Protein AF-A0A438EP71-F1 (afdb_monomer_lite)

Secondary structure (DSSP, 8-state):
-----------------------------------------HHHHHHHHHHH-TTTTT-PPPHHHHHHHHHHHHHHHHHHHHHHHHHHHHHHHHHHHHHHHHHHHHHHHHHHHHHHHHHHHHHHHHHHHHHHHHHHHHHHHHHHHHHHHHHHHHHHHHHHHHHHHHHHHHHHHHHHHHHHHHHHHHHHHHHHHHHHHHHHHHHHHHHHHHHHHHHHHHTT-

Organism: Vitis vinifera (NCBI:txid29760)

Radius of gyration: 70.98 Å; chains: 1; bounding box: 136×58×198 Å

Foldseek 3Di:
DDDDDDDDDDDDDDDDDDDDDDDDDDDPPPPDPPPPPPPDDPVVVVVVVCVVPVPVVPDDDDPVNVVVVVVVVVVVVVVVVVVVVVVVVVVVVVVVVVVVVVVVVVVVVVVVVVVVVVVVVVVVVVVVVVVVVVVVVVVVVVVVVVVVVVVVVVVVVVVVVVVVVVVVVVVVVVVVVVVVVVVVVVVVVVVVVVVVVVVVVVVVVVVVVVVVVVVVVVVVD

Sequence (221 aa):
MHPDLCAGRKYGGSDSGTRATLSSSSEEESADDAAPASPFSYAELEAKLKQITPDWKAIKPSAKMFDMIETLVRGLRSMSQQHDLFTQLLQTADYMRTFSSRHQEIENQLRLRMEEAEASLSTMREENEALRVELAEAKGREESTAGRLHEAEGEAARLRDELSRLRTEVLNEKKQKEDLQLRLDVQKEELEREFAVEREELAADYQNKWMIHLSLGIAAA

Structure (mmCIF, N/CA/C/O backbone):
data_AF-A0A438EP71-F1
#
_entry.id   AF-A0A438EP71-F1
#
loop_
_atom_site.group_PDB
_atom_site.id
_atom_site.type_symbol
_atom_site.label_atom_id
_atom_site.label_alt_id
_atom_site.label_comp_id
_atom_site.label_asym_id
_atom_site.label_entity_id
_atom_site.label_seq_id
_atom_site.pdbx_PDB_ins_code
_atom_site.Cartn_x
_atom_site.Cartn_y
_atom_site.Cartn_z
_atom_site.occupancy
_atom_site.B_iso_or_equiv
_atom_site.auth_seq_id
_atom_site.auth_comp_id
_atom_site.auth_asym_id
_atom_site.auth_atom_id
_atom_site.pdbx_PDB_model_num
ATOM 1 N N . MET A 1 1 ? 12.535 20.088 9.884 1.00 35.78 1 MET A N 1
ATOM 2 C CA . MET A 1 1 ? 13.644 20.706 10.641 1.00 35.78 1 MET A CA 1
ATOM 3 C C . MET A 1 1 ? 13.058 21.813 11.520 1.00 35.78 1 MET A C 1
ATOM 5 O O . MET A 1 1 ? 12.835 22.872 10.966 1.00 35.78 1 MET A O 1
ATOM 9 N N . HIS A 1 2 ? 12.761 21.490 12.801 1.00 40.62 2 HIS A N 1
ATOM 10 C CA . HIS A 1 2 ? 12.560 22.326 14.025 1.00 40.62 2 HIS A CA 1
ATOM 11 C C . HIS A 1 2 ? 11.745 23.659 13.972 1.00 40.62 2 HIS A C 1
ATOM 13 O O . HIS A 1 2 ? 11.819 24.366 12.978 1.00 40.62 2 HIS A O 1
ATOM 19 N N . PRO A 1 3 ? 11.191 24.186 15.092 1.00 58.16 3 PRO A N 1
ATOM 20 C CA . PRO A 1 3 ? 10.439 23.591 16.217 1.00 58.16 3 PRO A CA 1
ATOM 21 C C . PRO A 1 3 ? 9.229 24.434 16.708 1.00 58.16 3 PRO A C 1
ATOM 23 O O . PRO A 1 3 ? 8.973 25.541 16.240 1.00 58.16 3 PRO A O 1
ATOM 26 N N . ASP A 1 4 ? 8.556 23.910 17.739 1.00 40.66 4 ASP A N 1
ATOM 27 C CA . ASP A 1 4 ? 7.763 24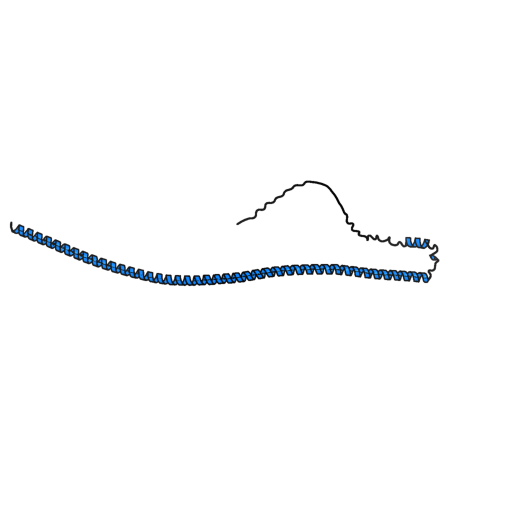.639 18.737 1.00 40.66 4 ASP A CA 1
ATOM 28 C C . ASP A 1 4 ? 8.467 25.877 19.324 1.00 40.66 4 ASP A C 1
ATOM 30 O O . ASP A 1 4 ? 9.650 25.843 19.675 1.00 40.66 4 ASP A O 1
ATOM 34 N N . LEU A 1 5 ? 7.681 26.934 19.553 1.00 38.94 5 LEU A N 1
ATOM 35 C CA . LEU A 1 5 ? 7.986 28.026 20.477 1.00 38.94 5 LEU A CA 1
ATOM 36 C C . LEU A 1 5 ? 6.755 28.321 21.345 1.00 38.94 5 LEU A C 1
ATOM 38 O O . LEU A 1 5 ? 5.731 28.811 20.872 1.00 38.94 5 LEU A O 1
ATOM 42 N N . CYS A 1 6 ? 6.894 28.046 22.643 1.00 46.94 6 CYS A N 1
ATOM 43 C CA . CYS A 1 6 ? 6.021 28.525 23.708 1.00 46.94 6 CYS A CA 1
ATOM 44 C C . CYS A 1 6 ? 5.907 30.058 23.698 1.00 46.94 6 CYS A C 1
ATOM 46 O O . CYS A 1 6 ? 6.920 30.755 23.663 1.00 46.94 6 CYS A O 1
ATOM 48 N N . ALA A 1 7 ? 4.698 30.587 23.892 1.00 40.84 7 ALA A N 1
ATOM 49 C CA . ALA A 1 7 ? 4.505 31.950 24.382 1.00 40.84 7 ALA A CA 1
ATOM 50 C C . ALA A 1 7 ? 3.288 32.012 25.311 1.00 40.84 7 ALA A C 1
ATOM 52 O O . ALA A 1 7 ? 2.137 31.915 24.886 1.00 40.84 7 ALA A O 1
ATOM 53 N N . GLY A 1 8 ? 3.567 32.174 26.604 1.00 38.81 8 GLY A N 1
ATOM 54 C CA . GLY A 1 8 ? 2.564 32.461 27.616 1.00 38.81 8 GLY A CA 1
ATOM 55 C C . GLY A 1 8 ? 1.974 33.861 27.461 1.00 38.81 8 GLY A C 1
ATOM 56 O O . GLY A 1 8 ? 2.637 34.797 27.017 1.00 38.81 8 GLY A O 1
ATOM 57 N N . ARG A 1 9 ? 0.729 34.019 27.910 1.00 35.09 9 ARG A N 1
ATOM 58 C CA . ARG A 1 9 ? 0.154 35.322 28.245 1.00 35.09 9 ARG A CA 1
ATOM 59 C C . ARG A 1 9 ? -0.620 35.214 29.551 1.00 35.09 9 ARG A C 1
ATOM 61 O O . ARG A 1 9 ? -1.703 34.645 29.604 1.00 35.09 9 ARG A O 1
ATOM 68 N N . LYS A 1 10 ? -0.027 35.782 30.601 1.00 42.75 10 LYS A N 1
ATOM 69 C CA . LYS A 1 10 ? -0.738 36.256 31.787 1.00 42.75 10 LYS A CA 1
ATOM 70 C C . LYS A 1 10 ? -1.305 37.637 31.463 1.00 42.75 10 LYS A C 1
ATOM 72 O O . LYS A 1 10 ? -0.538 38.517 31.086 1.00 42.75 10 LYS A O 1
ATOM 77 N N . TYR A 1 11 ? -2.594 37.835 31.699 1.00 36.19 11 TYR A N 1
ATOM 78 C CA . TYR A 1 11 ? -3.142 39.154 31.999 1.00 36.19 11 TYR A CA 1
ATOM 79 C C . TYR A 1 11 ? -3.881 39.060 33.328 1.00 36.19 11 TYR A C 1
ATOM 81 O O . TYR A 1 11 ? -4.790 38.251 33.491 1.00 36.19 11 TYR A O 1
ATOM 89 N N . GLY A 1 12 ? -3.400 39.843 34.292 1.00 37.84 12 GLY A N 1
ATOM 90 C CA . GLY A 1 12 ? -4.118 40.152 35.517 1.00 37.84 12 GLY A CA 1
ATOM 91 C C . GLY A 1 12 ? -5.120 41.280 35.286 1.00 37.84 12 GLY A C 1
ATOM 92 O O . GLY A 1 12 ? -5.034 42.013 34.302 1.00 37.84 12 GLY A O 1
ATOM 93 N N . GLY A 1 13 ? -6.042 41.414 36.230 1.00 30.84 13 GLY A N 1
ATOM 94 C CA . GLY A 1 13 ? -7.016 42.494 36.279 1.00 30.84 13 GLY A CA 1
ATOM 95 C C . GLY A 1 13 ? -8.117 42.158 37.271 1.00 30.84 13 GLY A C 1
ATOM 96 O O . GLY A 1 13 ? -9.176 41.684 36.877 1.00 30.84 13 GLY A O 1
ATOM 97 N N . SER A 1 14 ? -7.836 42.350 38.558 1.00 43.22 14 SER A N 1
ATOM 98 C CA . SER A 1 14 ? -8.871 42.461 39.583 1.00 43.22 14 SER A CA 1
ATOM 99 C C . SER A 1 14 ? -9.643 43.754 39.345 1.00 43.22 14 SER A C 1
ATOM 101 O O . SER A 1 14 ? -8.999 44.794 39.241 1.00 43.22 14 SER A O 1
ATOM 103 N N . ASP A 1 15 ? -10.975 43.721 39.359 1.00 34.34 15 ASP A N 1
ATOM 104 C CA . ASP A 1 15 ? -11.685 44.732 40.134 1.00 34.34 15 ASP A CA 1
ATOM 105 C C . ASP A 1 15 ? -13.087 44.317 40.587 1.00 34.34 15 ASP A C 1
ATOM 107 O O . ASP A 1 15 ? -13.771 43.472 40.013 1.00 34.34 15 ASP A O 1
ATOM 111 N N . SER A 1 16 ? -13.409 44.921 41.715 1.00 41.59 16 SER A N 1
ATOM 112 C CA . SER A 1 16 ? -14.480 44.712 42.674 1.00 41.59 16 SER A CA 1
ATOM 113 C C . SER A 1 16 ? -15.855 45.239 42.234 1.00 41.59 16 SER A C 1
ATOM 115 O O . SER A 1 16 ? -15.960 46.182 41.456 1.00 41.59 16 SER A O 1
ATOM 117 N N . GLY A 1 17 ? -16.937 44.666 42.780 1.00 34.69 17 GLY A N 1
ATOM 118 C CA . GLY A 1 17 ? -18.296 45.171 42.548 1.00 34.69 17 GLY A CA 1
ATOM 119 C C . GLY A 1 17 ? -19.399 44.330 43.191 1.00 34.69 17 GLY A C 1
ATOM 120 O O . GLY A 1 17 ? -19.895 43.374 42.616 1.00 34.69 17 GLY A O 1
ATOM 121 N N . THR A 1 18 ? -19.746 44.701 44.415 1.00 33.66 18 THR A N 1
ATOM 122 C CA . THR A 1 18 ? -20.649 44.060 45.380 1.00 33.66 18 THR A CA 1
ATOM 123 C C . THR A 1 18 ? -22.147 44.104 45.012 1.00 33.66 18 THR A C 1
ATOM 125 O O . THR A 1 18 ? -22.609 45.090 44.446 1.00 33.66 18 THR A O 1
ATOM 128 N N . ARG A 1 19 ? -22.898 43.130 45.577 1.00 32.50 19 ARG A N 1
ATOM 129 C CA . ARG A 1 19 ? -24.354 43.104 45.912 1.00 32.50 19 ARG A CA 1
ATOM 130 C C . ARG A 1 19 ? -25.317 42.729 44.759 1.00 32.50 19 ARG A C 1
ATOM 132 O O . ARG A 1 19 ? -25.178 43.232 43.663 1.00 32.50 19 ARG A O 1
ATOM 139 N N . ALA A 1 20 ? -26.370 41.924 44.935 1.00 39.12 20 ALA A N 1
ATOM 140 C CA . ALA A 1 20 ? -27.002 41.365 46.131 1.00 39.12 20 ALA A CA 1
ATOM 141 C C . ALA A 1 20 ? -27.990 40.232 45.757 1.00 39.12 20 ALA A C 1
ATOM 143 O O . ALA A 1 20 ? -28.689 40.371 44.760 1.00 39.12 20 ALA A O 1
ATOM 144 N N . THR A 1 21 ? -28.142 39.257 46.673 1.00 30.23 21 THR A N 1
ATOM 145 C CA . THR A 1 21 ? -29.400 38.570 47.091 1.00 30.23 21 THR A CA 1
ATOM 146 C C . THR A 1 21 ? -30.156 37.717 46.047 1.00 30.23 21 THR A C 1
ATOM 148 O O . THR A 1 21 ? -30.488 38.193 44.976 1.00 30.23 21 THR A O 1
ATOM 151 N N . LEU A 1 22 ? -30.518 36.453 46.307 1.00 35.81 22 LEU A N 1
ATOM 152 C CA . LEU A 1 22 ? -31.172 35.927 47.515 1.00 35.81 22 LEU A CA 1
ATOM 153 C C . LEU A 1 22 ? -30.803 34.463 47.830 1.00 35.81 22 LEU A C 1
ATOM 155 O O . LEU A 1 22 ? -30.576 33.646 46.943 1.00 35.81 22 LEU A O 1
ATOM 159 N N . SER A 1 23 ? -30.815 34.178 49.133 1.00 36.28 23 SER A N 1
ATOM 160 C CA . SER A 1 23 ? -30.767 32.870 49.787 1.00 36.28 23 SER A CA 1
ATOM 161 C C . SER A 1 23 ? -31.858 31.908 49.314 1.00 36.28 23 SER A C 1
ATOM 163 O O . SER A 1 23 ? -32.984 32.334 49.075 1.00 36.28 23 SER A O 1
ATOM 165 N N . SER A 1 24 ? -31.593 30.605 49.412 1.00 32.62 24 SER A N 1
ATOM 166 C CA . SER A 1 24 ? -32.388 29.793 50.338 1.00 32.62 24 SER A CA 1
ATOM 167 C C . SER A 1 24 ? -31.585 28.597 50.836 1.00 32.62 24 SER A C 1
ATOM 169 O O . SER A 1 24 ? -31.097 27.781 50.060 1.00 32.62 24 SER A O 1
ATOM 171 N N . SER A 1 25 ? -31.460 28.555 52.158 1.00 42.81 25 SER A N 1
ATOM 172 C CA . SER A 1 25 ? -31.104 27.395 52.962 1.00 42.81 25 SER A CA 1
ATOM 173 C C . SER A 1 25 ? -31.995 26.222 52.565 1.00 42.81 25 SER A C 1
ATOM 175 O O . SER A 1 25 ? -33.207 26.391 52.447 1.00 42.81 25 SER A O 1
ATOM 177 N N . SER A 1 26 ? -31.414 25.051 52.337 1.00 41.50 26 SER A N 1
ATOM 178 C CA . SER A 1 26 ? -32.161 23.798 52.396 1.00 41.50 26 SER A CA 1
ATOM 179 C C . SER A 1 26 ? -31.670 23.092 53.641 1.00 41.50 26 SER A C 1
ATOM 181 O O . SER A 1 26 ? -30.562 22.566 53.690 1.00 41.50 26 SER A O 1
ATOM 183 N N . GLU A 1 27 ? -32.482 23.255 54.675 1.00 40.34 27 GLU A N 1
ATOM 184 C CA . GLU A 1 27 ? -32.439 22.525 55.925 1.00 40.34 27 GLU A CA 1
ATOM 185 C C . GLU A 1 27 ? -32.436 21.026 55.599 1.00 40.34 27 GLU A C 1
ATOM 187 O O . GLU A 1 27 ? -33.425 20.495 55.097 1.00 40.34 27 GLU A O 1
ATOM 192 N N . GLU A 1 28 ? -31.323 20.336 55.854 1.00 39.91 28 GLU A N 1
ATOM 193 C CA . GLU A 1 28 ? -31.408 18.902 56.103 1.00 39.91 28 GLU A CA 1
ATOM 194 C C . GLU A 1 28 ? -32.016 18.736 57.493 1.00 39.91 28 GLU A C 1
ATOM 196 O O . GLU A 1 28 ? -31.354 18.866 58.525 1.00 39.91 28 GLU A O 1
ATOM 201 N N . GLU A 1 29 ? -33.323 18.497 57.494 1.00 46.44 29 GLU A N 1
ATOM 202 C CA . GLU A 1 29 ? -34.094 17.988 58.618 1.00 46.44 29 GLU A CA 1
ATOM 203 C C . GLU A 1 29 ? -33.618 16.561 58.933 1.00 46.44 29 GLU A C 1
ATOM 205 O O . GLU A 1 29 ? -34.237 15.559 58.590 1.00 46.44 29 GLU A O 1
ATOM 210 N N . SER A 1 30 ? -32.460 16.473 59.586 1.00 44.31 30 SER A N 1
ATOM 211 C CA . SER A 1 30 ? -32.004 15.291 60.311 1.00 44.31 30 SER A CA 1
ATOM 212 C C . SER A 1 30 ? -32.782 15.215 61.628 1.00 44.31 30 SER A C 1
ATOM 214 O O . SER A 1 30 ? -32.253 15.470 62.712 1.00 44.31 30 SER A O 1
ATOM 216 N N . ALA A 1 31 ? -34.071 14.903 61.535 1.00 49.22 31 ALA A N 1
ATOM 217 C CA . ALA A 1 31 ? -34.858 14.488 62.682 1.00 49.22 31 ALA A CA 1
ATOM 218 C C . ALA A 1 31 ? -34.496 13.038 63.025 1.00 49.22 31 ALA A C 1
ATOM 220 O O . ALA A 1 31 ? -35.115 12.112 62.524 1.00 49.22 31 ALA A O 1
ATOM 221 N N . ASP A 1 32 ? -33.453 12.862 63.833 1.00 51.38 32 ASP A N 1
ATOM 222 C CA . ASP A 1 32 ? -33.382 11.799 64.845 1.00 51.38 32 ASP A CA 1
ATOM 223 C C . ASP A 1 32 ? -32.188 12.052 65.780 1.00 51.38 32 ASP A C 1
ATOM 225 O O . ASP A 1 32 ? -31.347 11.194 66.037 1.00 51.38 32 ASP A O 1
ATOM 229 N N . ASP A 1 33 ? -32.131 13.260 66.349 1.00 46.72 33 ASP A N 1
ATOM 230 C CA . ASP A 1 33 ? -31.473 13.452 67.644 1.00 46.72 33 ASP A CA 1
ATOM 231 C C . ASP A 1 33 ? -32.487 13.094 68.739 1.00 46.72 33 ASP A C 1
ATOM 233 O O . ASP A 1 33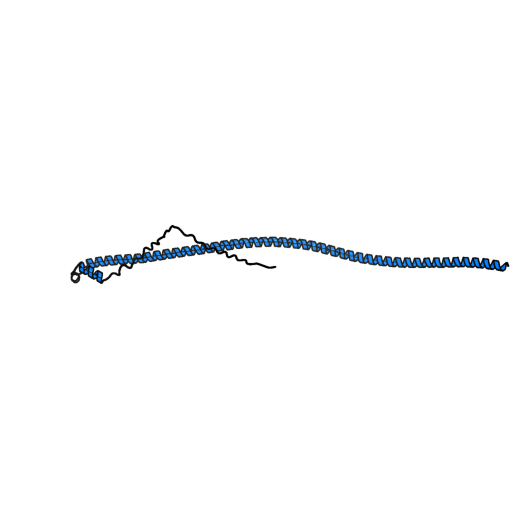 ? -32.998 13.931 69.490 1.00 46.72 33 ASP A O 1
ATOM 237 N N . ALA A 1 34 ? -32.857 11.811 68.780 1.00 51.78 34 ALA A N 1
ATOM 238 C CA . ALA A 1 34 ? -33.494 11.231 69.945 1.00 51.78 34 ALA A CA 1
ATOM 239 C C . ALA A 1 34 ? -32.421 11.156 71.033 1.00 51.78 34 ALA A C 1
ATOM 241 O O . ALA A 1 34 ? -31.790 10.116 71.242 1.00 51.78 34 ALA A O 1
ATOM 242 N N . ALA A 1 35 ? -32.206 12.288 71.712 1.00 51.25 35 ALA A N 1
ATOM 243 C CA . ALA A 1 35 ? -31.483 12.347 72.970 1.00 51.25 35 ALA A CA 1
ATOM 244 C C . ALA A 1 35 ? -31.906 11.125 73.797 1.00 51.25 35 ALA A C 1
ATOM 246 O O . ALA A 1 35 ? -33.117 10.912 73.947 1.00 51.25 35 ALA A O 1
ATOM 247 N N . PRO A 1 36 ? -30.966 10.290 74.286 1.00 48.56 36 PRO A N 1
ATOM 248 C CA . PRO A 1 36 ? -31.331 9.099 75.029 1.00 48.56 36 PRO A CA 1
ATOM 249 C C . PRO A 1 36 ? -32.214 9.573 76.173 1.00 48.56 36 PRO A C 1
ATOM 251 O O 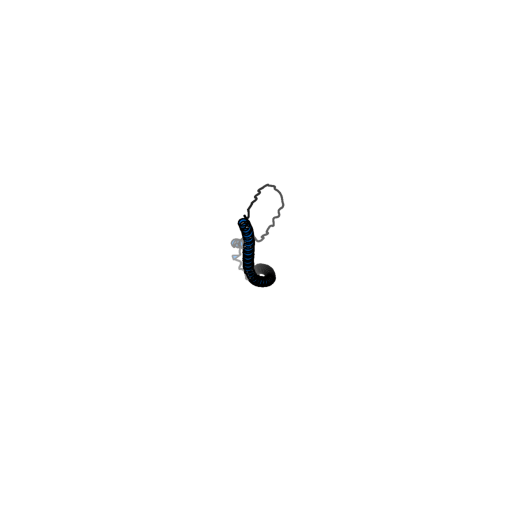. PRO A 1 36 ? -31.760 10.343 77.024 1.00 48.56 36 PRO A O 1
ATOM 254 N N . ALA A 1 37 ? -33.498 9.197 76.131 1.00 55.97 37 ALA A N 1
ATOM 255 C CA . ALA A 1 37 ? -34.435 9.536 77.183 1.00 55.97 37 ALA A CA 1
ATOM 256 C C . ALA A 1 37 ? -33.739 9.184 78.494 1.00 55.97 37 ALA A C 1
ATOM 258 O O . ALA A 1 37 ? -33.264 8.052 78.633 1.00 55.97 37 ALA A O 1
ATOM 259 N N . SER A 1 38 ? -33.586 10.200 79.355 1.00 56.47 38 SER A N 1
ATOM 260 C CA . SER A 1 38 ? -32.817 10.148 80.599 1.00 56.47 38 SER A CA 1
ATOM 261 C C . SER A 1 38 ? -32.880 8.739 81.185 1.00 56.47 38 SER A C 1
ATOM 263 O O . SER A 1 38 ? -33.998 8.256 81.413 1.00 56.47 38 SER A O 1
ATOM 265 N N . PRO A 1 39 ? -31.732 8.043 81.336 1.00 56.62 39 PRO A N 1
ATOM 266 C CA . PRO A 1 39 ? -31.723 6.634 81.679 1.00 56.62 39 PRO A CA 1
ATOM 267 C C . PRO A 1 39 ? -32.558 6.463 82.933 1.00 56.62 39 PRO A C 1
ATOM 269 O O . PRO A 1 39 ? -32.319 7.110 83.952 1.00 56.62 39 PRO A O 1
ATOM 272 N N . PHE A 1 40 ? -33.598 5.650 82.794 1.00 57.88 40 PHE A N 1
ATOM 273 C CA . PHE A 1 40 ? -34.647 5.492 83.779 1.00 57.88 40 PHE A CA 1
ATOM 274 C C . PHE A 1 40 ? -34.036 5.293 85.176 1.00 57.88 40 PHE A C 1
ATOM 276 O O . PHE A 1 40 ? -33.409 4.270 85.459 1.00 57.88 40 PHE A O 1
ATOM 283 N N . SER A 1 41 ? -34.162 6.301 86.041 1.00 70.19 41 SER A N 1
ATOM 284 C CA . SER A 1 41 ? -33.541 6.282 87.362 1.00 70.19 41 SER A CA 1
ATOM 285 C C . SER A 1 41 ? -34.411 5.477 88.318 1.00 70.19 41 SER A C 1
ATOM 287 O O . SER A 1 41 ? -35.547 5.851 88.615 1.00 70.19 41 SER A O 1
ATOM 289 N N . TYR A 1 42 ? -33.869 4.379 88.850 1.00 59.47 42 TYR A N 1
ATOM 290 C CA . TYR A 1 42 ? -34.561 3.577 89.862 1.00 59.47 42 TYR A CA 1
ATOM 291 C C . TYR A 1 42 ? -34.907 4.392 91.113 1.00 59.47 42 TYR A C 1
ATOM 293 O O . TYR A 1 42 ? -35.947 4.144 91.713 1.00 59.47 42 TYR A O 1
ATOM 301 N N . ALA A 1 43 ? -34.102 5.399 91.466 1.00 74.69 43 ALA A N 1
ATOM 302 C CA . ALA A 1 43 ? -34.400 6.295 92.583 1.00 74.69 43 ALA A CA 1
ATOM 303 C C . ALA A 1 43 ? -35.640 7.163 92.307 1.00 74.69 43 ALA A C 1
ATOM 305 O O . ALA A 1 43 ? -36.448 7.407 93.203 1.00 74.69 43 ALA A O 1
ATOM 306 N N . GLU A 1 44 ? -35.816 7.595 91.057 1.00 73.56 44 GLU A N 1
ATOM 307 C CA . GLU A 1 44 ? -36.942 8.426 90.635 1.00 73.56 44 GLU A CA 1
ATOM 308 C C . GLU A 1 44 ? -38.230 7.599 90.495 1.00 73.56 44 GLU A C 1
ATOM 310 O O . GLU A 1 44 ? -39.297 8.032 90.937 1.00 73.56 44 GLU A O 1
ATOM 315 N N . LEU A 1 45 ? -38.130 6.361 89.992 1.00 71.94 45 LEU A N 1
ATOM 316 C CA . LEU A 1 45 ? -39.242 5.407 90.020 1.00 71.94 45 LEU A CA 1
ATOM 317 C C . LEU A 1 45 ? -39.622 5.028 91.457 1.00 71.94 45 LEU A C 1
ATOM 319 O O . LEU A 1 45 ? -40.806 5.008 91.781 1.00 71.94 45 LEU A O 1
ATOM 323 N N . GLU A 1 46 ? -38.650 4.745 92.326 1.00 68.50 46 GLU A N 1
ATOM 324 C CA . GLU A 1 46 ? -38.896 4.366 93.721 1.00 68.50 46 GLU A CA 1
ATOM 325 C C . GLU A 1 46 ? -39.572 5.505 94.499 1.00 68.50 46 GLU A C 1
ATOM 327 O O . GLU A 1 46 ? -40.504 5.261 95.269 1.00 68.50 46 GLU A O 1
ATOM 332 N N . ALA A 1 47 ? -39.157 6.754 94.266 1.00 76.06 47 ALA A N 1
ATOM 333 C CA . ALA A 1 47 ? -39.809 7.930 94.834 1.00 76.06 47 ALA A CA 1
ATOM 334 C C . ALA A 1 47 ? -41.267 8.059 94.361 1.00 76.06 47 ALA A C 1
ATOM 336 O O . ALA A 1 47 ? -42.166 8.246 95.185 1.00 76.06 47 ALA A O 1
ATOM 337 N N . LYS A 1 48 ? -41.525 7.886 93.057 1.00 74.62 48 LYS A N 1
ATOM 338 C CA . LYS A 1 48 ? -42.886 7.924 92.497 1.00 74.62 48 LYS A CA 1
ATOM 339 C C . LYS A 1 48 ? -43.756 6.756 92.979 1.00 74.62 48 LYS A C 1
ATOM 341 O O . LYS A 1 48 ? -44.932 6.965 93.264 1.00 74.62 48 LYS A O 1
ATOM 346 N N . LEU A 1 49 ? -43.198 5.555 93.158 1.00 67.75 49 LEU A N 1
ATOM 347 C CA . LEU A 1 49 ? -43.927 4.396 93.695 1.00 67.75 49 LEU A CA 1
ATOM 348 C C . LEU A 1 49 ? -44.358 4.617 95.153 1.00 67.75 49 LEU A C 1
ATOM 350 O O . LEU A 1 49 ? -45.505 4.340 95.509 1.00 67.75 49 LEU A O 1
ATOM 354 N N . LYS A 1 50 ? -43.458 5.164 95.982 1.00 65.94 50 LYS A N 1
ATOM 355 C CA . LYS A 1 50 ? -43.741 5.520 97.385 1.00 65.94 50 LYS A CA 1
ATOM 356 C C . LYS A 1 50 ? -44.833 6.587 97.509 1.00 65.94 50 LYS A C 1
ATOM 358 O O . LYS A 1 50 ? -45.563 6.587 98.495 1.00 65.94 50 LYS A O 1
ATOM 363 N N . GLN A 1 51 ? -44.959 7.475 96.521 1.00 68.94 51 GLN A N 1
ATOM 364 C CA . GLN A 1 51 ? -45.958 8.545 96.513 1.00 68.94 51 GLN A CA 1
ATOM 365 C C . GLN A 1 51 ? -47.376 8.047 96.183 1.00 68.94 51 GLN A C 1
ATOM 367 O O . GLN A 1 51 ? -48.346 8.597 96.695 1.00 68.94 51 GLN A O 1
ATOM 372 N N . ILE A 1 52 ? -47.508 7.001 95.360 1.00 67.00 52 ILE A N 1
ATOM 373 C CA . ILE A 1 52 ? -48.812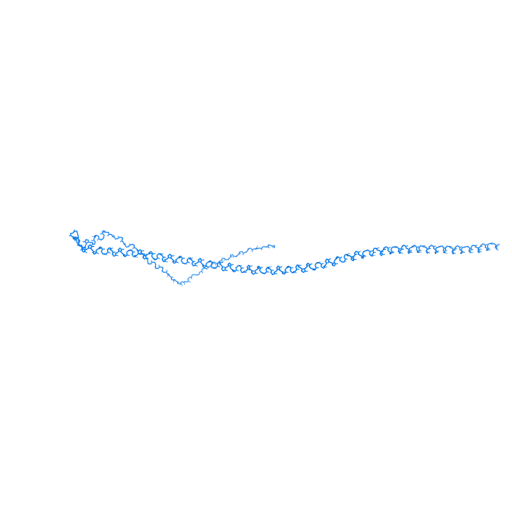 6.448 94.954 1.00 67.00 52 ILE A CA 1
ATOM 374 C C . ILE A 1 52 ? -49.395 5.545 96.050 1.00 67.00 52 ILE A C 1
ATOM 376 O O . ILE A 1 52 ? -50.609 5.499 96.226 1.00 67.00 52 ILE A O 1
ATOM 380 N N . THR A 1 53 ? -48.550 4.834 96.809 1.00 55.25 53 THR A N 1
ATOM 381 C CA . THR A 1 53 ? -49.010 4.025 97.950 1.00 55.25 53 THR A CA 1
ATOM 382 C C . THR A 1 53 ? -47.966 4.030 99.079 1.00 55.25 53 THR A C 1
ATOM 384 O O . THR A 1 53 ? -46.947 3.345 98.960 1.00 55.25 53 THR A O 1
ATOM 387 N N . PRO A 1 54 ? -48.184 4.774 100.184 1.00 60.03 54 PRO A N 1
ATOM 388 C CA . PRO A 1 54 ? -47.166 4.956 101.224 1.00 60.03 54 PRO A CA 1
ATOM 389 C C . PRO A 1 54 ? -46.784 3.667 101.971 1.00 60.03 54 PRO A C 1
ATOM 391 O O . PRO A 1 54 ? -45.704 3.610 102.554 1.00 60.03 54 PRO A O 1
ATOM 394 N N . ASP A 1 55 ? -47.612 2.616 101.899 1.00 57.16 55 ASP A N 1
ATOM 395 C CA . ASP A 1 55 ? -47.431 1.357 102.637 1.00 57.16 55 ASP A CA 1
ATOM 396 C C . ASP A 1 55 ? -47.169 0.138 101.729 1.00 57.16 55 ASP A C 1
ATOM 398 O O . ASP A 1 55 ? -47.562 -0.995 102.010 1.00 57.16 55 ASP A O 1
ATOM 402 N N . TRP A 1 56 ? -46.492 0.356 100.597 1.00 61.94 56 TRP A N 1
ATOM 403 C CA . TRP A 1 56 ? -46.265 -0.682 99.581 1.00 61.94 56 TRP A CA 1
ATOM 404 C C . TRP A 1 56 ? -45.530 -1.931 100.101 1.00 61.94 56 TRP A C 1
ATOM 406 O O . TRP A 1 56 ? -45.724 -3.018 99.563 1.00 61.94 56 TRP A O 1
ATOM 416 N N . LYS A 1 57 ? -44.740 -1.808 101.179 1.00 58.91 57 LYS A N 1
ATOM 417 C CA . LYS A 1 57 ? -44.072 -2.944 101.842 1.00 58.91 57 LYS A CA 1
ATOM 418 C C . LYS A 1 57 ? -45.053 -3.907 102.530 1.00 58.91 57 LYS A C 1
ATOM 420 O O . LYS A 1 57 ? -44.700 -5.065 102.734 1.00 58.91 57 LYS A O 1
ATOM 425 N N . ALA A 1 58 ? -46.259 -3.450 102.877 1.00 57.94 58 ALA A N 1
ATOM 426 C CA . ALA A 1 58 ? -47.322 -4.258 103.480 1.00 57.94 58 ALA A CA 1
ATOM 427 C C . ALA A 1 58 ? -48.286 -4.860 102.436 1.00 57.94 58 ALA A C 1
ATOM 429 O O . ALA A 1 58 ? -49.050 -5.780 102.743 1.00 57.94 58 ALA A O 1
ATOM 430 N N . ILE A 1 59 ? -48.240 -4.380 101.188 1.00 60.03 59 ILE A N 1
ATOM 431 C CA . ILE A 1 59 ? -49.084 -4.865 100.095 1.00 60.03 59 ILE A CA 1
ATOM 432 C C . ILE A 1 59 ? -48.463 -6.147 99.552 1.00 60.03 59 ILE A C 1
ATOM 434 O O . ILE A 1 59 ? -47.544 -6.120 98.736 1.00 60.03 59 ILE A O 1
ATOM 438 N N . LYS A 1 60 ? -48.979 -7.298 99.996 1.00 65.44 60 LYS A N 1
ATOM 439 C CA . LYS A 1 60 ? -48.703 -8.571 99.321 1.00 65.44 60 LYS A CA 1
ATOM 440 C C . LYS A 1 60 ? -49.181 -8.443 97.872 1.00 65.44 60 LYS A C 1
ATOM 442 O O . LYS A 1 60 ? -50.388 -8.269 97.672 1.00 65.44 60 LYS A O 1
ATOM 447 N N . PRO A 1 61 ? -48.287 -8.521 96.868 1.00 65.00 61 PRO A N 1
ATOM 448 C CA . PRO A 1 61 ? -48.721 -8.449 95.487 1.00 65.00 61 PRO A CA 1
ATOM 449 C C . PRO A 1 61 ? -49.659 -9.625 95.234 1.00 65.00 61 PRO A C 1
ATOM 451 O O . PRO A 1 61 ? -49.343 -10.772 95.562 1.00 65.00 61 PRO A O 1
ATOM 454 N N . SER A 1 62 ? -50.845 -9.336 94.708 1.00 75.44 62 SER A N 1
ATOM 455 C CA . SER A 1 62 ? -51.783 -10.398 94.367 1.00 75.44 62 SER A CA 1
ATOM 456 C C . SER A 1 62 ? -51.277 -11.132 93.125 1.00 75.44 62 SER A C 1
ATOM 458 O O . SER A 1 62 ? -50.626 -10.531 92.268 1.00 75.44 62 SER A O 1
ATOM 460 N N . ALA A 1 63 ? -51.606 -12.419 92.998 1.00 80.12 63 ALA A N 1
ATOM 461 C CA . ALA A 1 63 ? -51.275 -13.207 91.807 1.00 80.12 63 ALA A CA 1
ATOM 462 C C . ALA A 1 63 ? -51.698 -12.491 90.506 1.00 80.12 63 ALA A C 1
ATOM 464 O O . ALA A 1 63 ? -50.937 -12.421 89.550 1.00 80.12 63 ALA A O 1
ATOM 465 N N . LYS A 1 64 ? -52.848 -11.805 90.539 1.00 78.50 64 LYS A N 1
ATOM 466 C CA . LYS A 1 64 ? -53.382 -11.022 89.419 1.00 78.50 64 LYS A CA 1
ATOM 467 C C . LYS A 1 64 ? -52.471 -9.867 88.973 1.00 78.50 64 LYS A C 1
ATOM 469 O O . LYS A 1 64 ? -52.457 -9.521 87.796 1.00 78.50 64 LYS A O 1
ATOM 474 N N . MET A 1 65 ? -51.734 -9.243 89.894 1.00 79.62 65 MET A N 1
ATOM 475 C CA . MET A 1 65 ? -50.773 -8.189 89.549 1.00 79.62 65 MET A CA 1
ATOM 476 C C . MET A 1 65 ? -49.557 -8.779 88.828 1.00 79.62 65 MET A C 1
ATOM 478 O O . MET A 1 65 ? -49.105 -8.205 87.840 1.00 79.62 65 MET A O 1
ATOM 482 N N . PHE A 1 66 ? -49.071 -9.936 89.285 1.00 83.00 66 PHE A N 1
ATOM 483 C CA . PHE A 1 66 ? -47.981 -10.652 88.626 1.00 83.00 66 PHE A CA 1
ATOM 484 C C . PHE A 1 66 ? -48.362 -11.092 87.208 1.00 83.00 66 PHE A C 1
ATOM 486 O O . PHE A 1 66 ? -47.611 -10.801 86.282 1.00 83.00 66 PHE A O 1
ATOM 493 N N . ASP A 1 67 ? -49.556 -11.658 87.012 1.00 86.50 67 ASP A N 1
ATOM 494 C CA . ASP A 1 67 ? -50.037 -12.080 85.686 1.00 86.50 67 ASP A CA 1
ATOM 495 C C . ASP A 1 67 ? -50.116 -10.907 84.689 1.00 86.50 67 ASP A C 1
ATOM 497 O O . ASP A 1 67 ? -49.776 -11.028 83.506 1.00 86.50 67 ASP A O 1
ATOM 501 N N . MET A 1 68 ? -50.552 -9.736 85.165 1.00 82.31 68 MET A N 1
ATOM 502 C CA . MET A 1 68 ? -50.662 -8.526 84.347 1.00 82.31 68 MET A CA 1
ATOM 503 C C . MET A 1 68 ? -49.283 -7.979 83.952 1.00 82.31 68 MET A C 1
ATOM 505 O O . MET A 1 68 ? -49.080 -7.589 82.800 1.00 82.31 68 MET A O 1
ATOM 509 N N . ILE A 1 69 ? -48.323 -7.997 84.882 1.00 86.38 69 ILE A N 1
ATOM 510 C CA . ILE A 1 69 ? -46.932 -7.604 84.620 1.00 86.38 69 ILE A CA 1
ATOM 511 C C . ILE A 1 69 ? -46.278 -8.583 83.641 1.00 86.38 69 ILE A C 1
ATOM 513 O O . ILE A 1 69 ? -45.647 -8.150 82.679 1.00 86.38 69 ILE A O 1
ATOM 517 N N . GLU A 1 70 ? -46.458 -9.889 83.828 1.00 89.31 70 GLU A N 1
ATOM 518 C CA . GLU A 1 70 ? -45.885 -10.904 82.943 1.00 89.31 70 GLU A CA 1
ATOM 519 C C . GLU A 1 70 ? -46.442 -10.791 81.517 1.00 89.31 70 GLU A C 1
ATOM 521 O O . GLU A 1 70 ? -45.690 -10.866 80.542 1.00 89.31 70 GLU A O 1
ATOM 526 N N . THR A 1 71 ? -47.739 -10.503 81.377 1.00 90.31 71 THR A N 1
ATOM 527 C CA . THR A 1 71 ? -48.373 -10.262 80.072 1.00 90.31 71 THR A CA 1
ATOM 528 C C . THR A 1 71 ? -47.795 -9.028 79.371 1.00 90.31 71 THR A C 1
ATOM 530 O O . THR A 1 71 ? -47.498 -9.095 78.175 1.00 90.31 71 THR A O 1
ATOM 533 N N . LEU A 1 72 ? -47.575 -7.930 80.104 1.00 91.75 72 LEU A N 1
ATOM 534 C CA . LEU A 1 72 ? -46.930 -6.714 79.591 1.00 91.75 72 LEU A CA 1
ATOM 535 C C . LEU A 1 72 ? -45.477 -6.967 79.169 1.00 91.75 72 LEU A C 1
ATOM 537 O O . LEU A 1 72 ? -45.085 -6.594 78.064 1.00 91.75 72 LEU A O 1
ATOM 541 N N . VAL A 1 73 ? -44.691 -7.647 80.008 1.00 92.94 73 VAL A N 1
ATOM 542 C CA . VAL A 1 73 ? -43.290 -7.993 79.713 1.00 92.94 73 VAL A CA 1
ATOM 543 C C . VAL A 1 73 ? -43.199 -8.905 78.491 1.00 92.94 73 VAL A C 1
ATOM 545 O O . VAL A 1 73 ? -42.331 -8.713 77.639 1.00 92.94 73 VAL A O 1
ATOM 548 N N . ARG A 1 74 ? -44.113 -9.873 78.360 1.00 93.81 74 ARG A N 1
ATOM 549 C CA . ARG A 1 74 ? -44.194 -10.746 77.185 1.00 93.81 74 ARG A CA 1
ATOM 550 C C . ARG A 1 74 ? -44.533 -9.960 75.916 1.00 93.81 74 ARG A C 1
ATOM 552 O O . ARG A 1 74 ? -43.917 -10.213 74.883 1.00 93.81 74 ARG A O 1
ATOM 559 N N . GLY A 1 75 ? -45.454 -8.997 75.997 1.00 94.06 75 GLY A N 1
ATOM 560 C CA . GLY A 1 75 ? -45.787 -8.096 74.890 1.00 94.06 75 GLY A CA 1
ATOM 561 C C . GLY A 1 75 ? -44.590 -7.254 74.445 1.00 94.06 75 GLY A C 1
ATOM 562 O O . GLY A 1 75 ? -44.217 -7.288 73.276 1.00 94.06 75 GLY A O 1
ATOM 563 N N . LEU A 1 76 ? -43.919 -6.587 75.389 1.00 92.62 76 LEU A N 1
ATOM 564 C CA . LEU A 1 76 ? -42.718 -5.786 75.120 1.00 92.62 76 LEU A CA 1
ATOM 565 C C . LEU A 1 76 ? -41.581 -6.624 74.521 1.00 92.62 76 LEU A C 1
ATOM 567 O O . LEU A 1 76 ? -40.935 -6.196 73.566 1.00 92.62 76 LEU A O 1
ATOM 571 N N . ARG A 1 77 ? -41.362 -7.844 75.030 1.00 93.19 77 ARG A N 1
ATOM 572 C CA . ARG A 1 77 ? -40.354 -8.767 74.488 1.00 93.19 77 ARG A CA 1
ATOM 573 C C . ARG A 1 77 ? -40.670 -9.165 73.046 1.00 93.19 77 ARG A C 1
ATOM 575 O O . ARG A 1 77 ? -39.767 -9.166 72.216 1.00 93.19 77 ARG A O 1
ATOM 582 N N . SER A 1 78 ? -41.934 -9.463 72.742 1.00 92.62 78 SER A N 1
ATOM 583 C CA . SER A 1 78 ? -42.375 -9.767 71.375 1.00 92.62 78 SER A CA 1
ATOM 584 C C . SER A 1 78 ? -42.184 -8.573 70.437 1.00 92.62 78 SER A C 1
ATOM 586 O O . SER A 1 78 ? -41.745 -8.751 69.305 1.00 92.62 78 SER A O 1
ATOM 588 N N . MET A 1 79 ? -42.480 -7.358 70.903 1.00 90.56 79 MET A N 1
ATOM 589 C CA . MET A 1 79 ? -42.293 -6.136 70.116 1.00 90.56 79 MET A CA 1
ATOM 590 C C . MET A 1 79 ? -40.814 -5.858 69.827 1.00 90.56 79 MET A C 1
ATOM 592 O O . MET A 1 79 ? -40.470 -5.544 68.692 1.00 90.56 79 MET A O 1
ATOM 596 N N . SER A 1 80 ? -39.932 -6.034 70.817 1.00 87.31 80 SER A N 1
ATOM 597 C CA . SER A 1 80 ? -38.481 -5.899 70.622 1.00 87.31 80 SER A CA 1
ATOM 598 C C . SER A 1 80 ? -37.963 -6.886 69.571 1.00 87.31 80 SER A C 1
ATOM 600 O O . SER A 1 80 ? -37.241 -6.489 68.666 1.00 87.31 80 SER A O 1
ATOM 602 N N . GLN A 1 81 ? -38.393 -8.152 69.632 1.00 92.75 81 GLN A N 1
ATOM 603 C CA . GLN A 1 81 ? -38.004 -9.175 68.650 1.00 92.75 81 GLN A CA 1
ATOM 604 C C . GLN A 1 81 ? -38.469 -8.832 67.227 1.00 92.75 81 GLN A C 1
ATOM 606 O O . GLN A 1 81 ? -37.748 -9.074 66.259 1.00 92.75 81 GLN A O 1
ATOM 611 N N . GLN A 1 82 ? -39.666 -8.258 67.082 1.00 93.75 82 GLN A N 1
ATOM 612 C CA . GLN A 1 82 ? -40.159 -7.788 65.786 1.00 93.75 82 GLN A CA 1
ATOM 613 C C . GLN A 1 82 ? -39.367 -6.584 65.266 1.00 93.75 82 GLN A C 1
ATOM 615 O O . GLN A 1 82 ? -39.092 -6.519 64.070 1.00 93.75 82 GLN A O 1
ATOM 620 N N . HIS A 1 83 ? -38.977 -5.657 66.144 1.00 94.12 83 HIS A N 1
ATOM 621 C CA . HIS A 1 83 ? -38.152 -4.507 65.777 1.00 94.12 83 HIS A CA 1
ATOM 622 C C . HIS A 1 83 ? -36.765 -4.935 65.274 1.00 94.12 83 HIS A C 1
ATOM 624 O O . HIS A 1 83 ? -36.291 -4.424 64.257 1.00 94.12 83 HIS A O 1
ATOM 630 N N . ASP A 1 84 ? -36.146 -5.923 65.925 1.00 93.44 84 ASP A N 1
ATOM 631 C CA . ASP A 1 84 ? -34.864 -6.491 65.492 1.00 93.44 84 ASP A CA 1
ATOM 632 C C . ASP A 1 84 ? -34.978 -7.126 64.096 1.00 93.44 84 ASP A C 1
ATOM 634 O O . ASP A 1 84 ? -34.135 -6.889 63.227 1.00 93.44 84 ASP A O 1
ATOM 638 N N . LEU A 1 85 ? -36.055 -7.882 63.848 1.00 95.94 85 LEU A N 1
ATOM 639 C CA . LEU A 1 85 ? -36.328 -8.481 62.540 1.00 95.94 85 LEU A CA 1
ATOM 640 C C . LEU A 1 85 ? -36.566 -7.417 61.457 1.00 95.94 85 LEU A C 1
ATOM 642 O O . LEU A 1 85 ? -36.025 -7.525 60.357 1.00 95.94 85 LEU A O 1
ATOM 646 N N . PHE A 1 86 ? -37.354 -6.384 61.760 1.00 96.38 86 PHE A N 1
ATOM 647 C CA . PHE A 1 86 ? -37.618 -5.279 60.838 1.00 96.38 86 PHE A CA 1
ATOM 648 C C . PHE A 1 86 ? -36.331 -4.521 60.483 1.00 96.38 86 PHE A C 1
ATOM 650 O O . PHE A 1 86 ? -36.079 -4.242 59.311 1.00 96.38 86 PHE A O 1
ATOM 657 N N . THR A 1 87 ? -35.472 -4.277 61.476 1.00 95.56 87 THR A N 1
ATOM 658 C CA . THR A 1 87 ? -34.169 -3.621 61.288 1.00 95.56 87 THR A CA 1
ATOM 659 C C . THR A 1 87 ? -33.261 -4.436 60.365 1.00 95.56 87 THR A C 1
ATOM 661 O O . THR A 1 87 ? -32.673 -3.886 59.435 1.00 95.56 87 THR A O 1
ATOM 664 N N . GLN A 1 88 ? -33.185 -5.758 60.557 1.00 97.56 88 GLN A N 1
ATOM 665 C CA . GLN A 1 88 ? -32.416 -6.643 59.671 1.00 97.56 88 GLN A CA 1
ATOM 666 C C . GLN A 1 88 ? -32.959 -6.649 58.238 1.00 97.56 88 GLN A C 1
ATOM 668 O O . GLN A 1 88 ? -32.182 -6.673 57.279 1.00 97.56 88 GLN A O 1
ATOM 673 N N . LEU A 1 89 ? -34.285 -6.608 58.075 1.00 97.50 89 LEU A N 1
ATOM 674 C CA . LEU A 1 89 ? -34.919 -6.575 56.760 1.00 97.50 89 LEU A CA 1
ATOM 675 C C . LEU A 1 89 ? -34.571 -5.284 56.005 1.00 97.50 89 LEU A C 1
ATOM 677 O O . LEU A 1 89 ? -34.223 -5.345 54.827 1.00 97.50 89 LEU A O 1
ATOM 681 N N . LEU A 1 90 ? -34.610 -4.135 56.692 1.00 96.75 90 LEU A N 1
ATOM 682 C CA . LEU A 1 90 ? -34.209 -2.845 56.125 1.00 96.75 90 LEU A CA 1
ATOM 683 C C . LEU A 1 90 ? -32.729 -2.828 55.740 1.00 96.75 90 LEU A C 1
ATOM 685 O O . LEU A 1 90 ? -32.407 -2.497 54.603 1.00 96.75 90 LEU A O 1
ATOM 689 N N . GLN A 1 91 ? -31.838 -3.279 56.629 1.00 97.88 91 GLN A N 1
ATOM 690 C CA . GLN A 1 91 ? -30.405 -3.379 56.322 1.00 97.88 91 GLN A CA 1
ATOM 691 C C . GLN A 1 91 ? -30.141 -4.267 55.101 1.00 97.88 91 GLN A C 1
ATOM 693 O O . GLN A 1 91 ? -29.325 -3.930 54.242 1.00 97.88 91 GLN A O 1
ATOM 698 N N . THR A 1 92 ? -30.860 -5.387 54.992 1.00 98.00 92 THR A N 1
ATOM 699 C CA . THR A 1 92 ? -30.760 -6.284 53.835 1.00 98.00 92 THR A CA 1
ATOM 700 C C . THR A 1 92 ? -31.268 -5.604 52.563 1.00 98.00 92 THR A C 1
ATOM 702 O O . THR A 1 92 ? -30.635 -5.714 51.514 1.00 98.00 92 THR A O 1
ATOM 705 N N . ALA A 1 93 ? -32.380 -4.869 52.636 1.00 98.00 93 ALA A N 1
ATOM 706 C CA . ALA A 1 93 ? -32.923 -4.131 51.500 1.00 98.00 93 ALA A CA 1
ATOM 707 C C . ALA A 1 93 ? -31.966 -3.026 51.020 1.00 98.00 93 ALA A C 1
ATOM 709 O O . ALA A 1 93 ? -31.743 -2.885 49.815 1.00 98.00 93 ALA A O 1
ATOM 710 N N . ASP A 1 94 ? -31.351 -2.288 51.943 1.00 98.25 94 ASP A N 1
ATOM 711 C CA . ASP A 1 94 ? -30.369 -1.252 51.622 1.00 98.25 94 ASP A CA 1
ATOM 712 C C . ASP A 1 94 ? -29.096 -1.853 51.019 1.00 98.25 94 ASP A C 1
ATOM 714 O O . ASP A 1 94 ? -28.598 -1.365 49.998 1.00 98.25 94 ASP A O 1
ATOM 718 N N . TYR A 1 95 ? -28.614 -2.972 51.568 1.00 97.88 95 TYR A N 1
ATOM 719 C CA . TYR A 1 95 ? -27.515 -3.726 50.971 1.00 97.88 95 TYR A CA 1
ATOM 720 C C . TYR A 1 95 ? -27.844 -4.138 49.532 1.00 97.88 95 TYR A C 1
ATOM 722 O O . TYR A 1 95 ? -27.079 -3.835 48.616 1.00 97.88 95 TYR A O 1
ATOM 730 N N . MET A 1 96 ? -29.009 -4.748 49.301 1.00 98.44 96 MET A N 1
ATOM 731 C CA . MET A 1 96 ? -29.434 -5.166 47.963 1.00 98.44 96 MET A CA 1
ATOM 732 C C . MET A 1 96 ? -29.561 -3.988 46.996 1.00 98.44 96 MET A C 1
ATOM 734 O O . MET A 1 96 ? -29.194 -4.118 45.825 1.00 98.44 96 MET A O 1
ATOM 738 N N . ARG A 1 97 ? -30.021 -2.824 47.469 1.00 98.06 97 ARG A N 1
ATOM 739 C CA . ARG A 1 97 ? -30.087 -1.601 46.662 1.00 98.06 97 ARG A CA 1
ATOM 740 C C . ARG A 1 97 ? -28.691 -1.157 46.218 1.00 98.06 97 ARG A C 1
ATOM 742 O O . ARG A 1 97 ? -28.479 -0.922 45.029 1.00 98.06 97 ARG A O 1
ATOM 749 N N . THR A 1 98 ? -27.728 -1.090 47.140 1.00 98.25 98 THR A N 1
ATOM 750 C CA . THR A 1 98 ? -26.344 -0.695 46.808 1.00 98.25 98 THR A CA 1
ATOM 751 C C . THR A 1 98 ? -25.644 -1.717 45.915 1.00 98.25 98 THR A C 1
ATOM 753 O O . THR A 1 98 ? -24.947 -1.334 44.974 1.00 98.25 98 THR A O 1
ATOM 756 N N . PHE A 1 99 ? -25.867 -3.010 46.162 1.00 98.31 99 PHE A N 1
ATOM 757 C CA . PHE A 1 99 ? -25.356 -4.093 45.332 1.00 98.31 99 PHE A CA 1
ATOM 758 C C . PHE A 1 99 ? -25.885 -3.986 43.899 1.00 98.31 99 PHE A C 1
ATOM 760 O O . PHE A 1 99 ? -25.097 -3.976 42.956 1.00 98.31 99 PHE A O 1
ATOM 767 N N . SER A 1 100 ? -27.200 -3.821 43.736 1.00 98.44 100 SER A N 1
ATOM 768 C CA . SER A 1 100 ? -27.839 -3.712 42.419 1.00 98.44 100 SER A CA 1
ATOM 769 C C . SER A 1 100 ? -27.351 -2.481 41.654 1.00 98.44 100 SER A C 1
ATOM 771 O O . SER A 1 100 ? -27.043 -2.578 40.470 1.00 98.44 100 SER A O 1
ATOM 773 N N . SER A 1 101 ? -27.199 -1.338 42.335 1.00 98.19 101 SER A N 1
ATOM 774 C CA . SER A 1 101 ? -26.658 -0.118 41.722 1.00 98.19 101 SER A CA 1
ATOM 775 C C . SER A 1 101 ? -25.228 -0.316 41.215 1.00 98.19 101 SER A C 1
ATOM 777 O O . SER A 1 101 ? -24.924 0.050 40.083 1.00 98.19 101 SER A O 1
ATOM 779 N N . ARG A 1 102 ? -24.349 -0.917 42.029 1.00 98.56 102 ARG A N 1
ATOM 780 C CA . ARG A 1 102 ? -22.958 -1.188 41.632 1.00 98.56 102 ARG A CA 1
ATO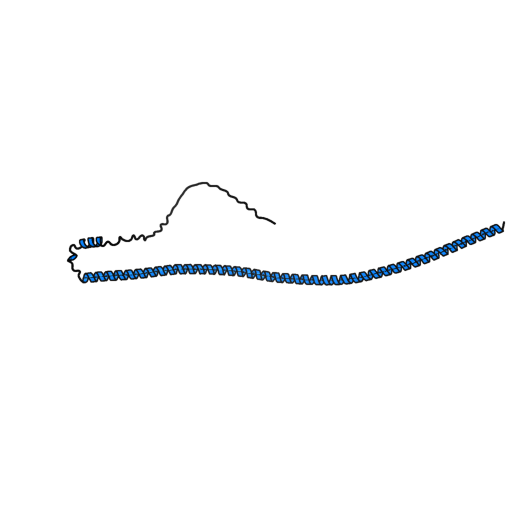M 781 C C . ARG A 1 102 ? -22.875 -2.193 40.491 1.00 98.56 102 ARG A C 1
ATOM 783 O O . ARG A 1 102 ? -22.079 -2.005 39.579 1.00 98.56 102 ARG A O 1
ATOM 790 N N . HIS A 1 103 ? -23.695 -3.242 40.533 1.00 98.44 103 HIS A N 1
ATOM 791 C CA . HIS A 1 103 ? -23.770 -4.219 39.452 1.00 98.44 103 HIS A CA 1
ATOM 792 C C . HIS A 1 103 ? -24.162 -3.546 38.133 1.00 98.44 103 HIS A C 1
ATOM 794 O O . HIS A 1 103 ? -23.466 -3.709 37.134 1.00 98.44 103 HIS A O 1
ATOM 800 N N . GLN A 1 104 ? -25.226 -2.736 38.146 1.00 98.69 104 GLN A N 1
ATOM 801 C CA . GLN A 1 104 ? -25.685 -2.016 36.960 1.00 98.69 104 GLN A CA 1
ATOM 802 C C . GLN A 1 104 ? -24.622 -1.051 36.420 1.00 98.69 104 GLN A C 1
ATOM 804 O O . GLN A 1 104 ? -24.454 -0.930 35.209 1.00 98.69 104 GLN A O 1
ATOM 809 N N . GLU A 1 105 ? -23.891 -0.364 37.298 1.00 98.69 105 GLU A N 1
ATOM 810 C CA . GLU A 1 105 ? -22.810 0.528 36.884 1.00 98.69 105 GLU A CA 1
ATOM 811 C C . GLU A 1 105 ? -21.669 -0.230 36.194 1.00 98.69 105 GLU A C 1
ATOM 813 O O . GLU A 1 105 ? -21.220 0.182 35.125 1.00 98.69 105 GLU A O 1
ATOM 818 N N . ILE A 1 106 ? -21.243 -1.367 36.751 1.00 98.56 106 ILE A N 1
ATOM 819 C CA . ILE A 1 106 ? -20.215 -2.219 36.138 1.00 98.56 106 ILE A CA 1
ATOM 820 C C . ILE A 1 106 ? -20.688 -2.744 34.780 1.00 98.56 106 ILE A C 1
ATOM 822 O O . ILE A 1 106 ? -19.936 -2.700 33.810 1.00 98.56 106 ILE A O 1
ATOM 826 N N . GLU A 1 107 ? -21.934 -3.205 34.689 1.00 98.75 107 GLU A N 1
ATOM 827 C CA . GLU A 1 107 ? -22.521 -3.677 33.435 1.00 98.75 107 GLU A CA 1
ATOM 828 C C . GLU A 1 107 ? -22.542 -2.571 32.370 1.00 98.75 107 GLU A C 1
ATOM 830 O O . GLU A 1 107 ? -22.144 -2.793 31.226 1.00 98.75 107 GLU A O 1
ATOM 835 N N . ASN A 1 108 ? -22.915 -1.349 32.757 1.00 98.56 108 ASN A N 1
ATOM 836 C CA . ASN A 1 108 ? -22.890 -0.190 31.869 1.00 98.56 108 ASN A CA 1
ATOM 837 C C . ASN A 1 108 ? -21.464 0.150 31.405 1.00 98.56 108 ASN A C 1
ATOM 839 O O . ASN A 1 108 ? -21.265 0.437 30.226 1.00 98.56 108 ASN A O 1
ATOM 843 N N . GLN A 1 109 ? -20.470 0.083 32.298 1.00 98.81 109 GLN A N 1
ATOM 844 C CA . GLN A 1 109 ? -19.065 0.299 31.939 1.00 98.81 109 GLN A CA 1
ATOM 845 C C . GLN A 1 109 ? -18.538 -0.780 30.985 1.00 98.81 109 GLN A C 1
ATOM 847 O O . GLN A 1 109 ? -17.799 -0.466 30.054 1.00 98.81 109 GLN A O 1
ATOM 852 N N . LEU A 1 110 ? -18.905 -2.046 31.200 1.00 98.75 110 LEU A N 1
ATOM 853 C CA . LEU A 1 110 ? -18.507 -3.149 30.325 1.00 98.75 110 LEU A CA 1
ATOM 854 C C . LEU A 1 110 ? -19.128 -3.016 28.937 1.00 98.75 110 LEU A C 1
ATOM 856 O O . LEU A 1 110 ? -18.422 -3.177 27.945 1.00 98.75 110 LEU A O 1
ATOM 860 N N . ARG A 1 111 ? -20.417 -2.671 28.867 1.00 98.69 111 ARG A N 1
ATOM 861 C CA . ARG A 1 111 ? -21.111 -2.418 27.603 1.00 98.69 111 ARG A CA 1
ATOM 862 C C . ARG A 1 111 ? -20.466 -1.275 26.824 1.00 98.69 111 ARG A C 1
ATOM 864 O O . ARG A 1 111 ? -20.168 -1.461 25.652 1.00 98.69 111 ARG A O 1
ATOM 871 N N . LEU A 1 112 ? -20.152 -0.158 27.485 1.00 98.75 112 LEU A N 1
ATOM 872 C CA . LEU A 1 112 ? -19.445 0.955 26.845 1.00 98.75 112 LEU A CA 1
ATOM 873 C C . LEU A 1 112 ? -18.077 0.524 26.289 1.00 98.75 112 LEU A C 1
ATOM 875 O O . LEU A 1 112 ? -17.783 0.776 25.126 1.00 98.75 112 LEU A O 1
ATOM 879 N N . ARG A 1 113 ? -17.254 -0.181 27.081 1.00 98.69 113 ARG A N 1
ATOM 880 C CA . ARG A 1 113 ? -15.945 -0.673 26.601 1.00 98.69 113 ARG A CA 1
ATOM 881 C C . ARG A 1 113 ? -16.073 -1.663 25.445 1.00 98.69 113 ARG A C 1
ATOM 883 O O . ARG A 1 113 ? -15.189 -1.720 24.596 1.00 98.69 113 ARG A O 1
ATOM 890 N N . MET A 1 114 ? -17.131 -2.469 25.432 1.00 98.69 114 MET A N 1
ATOM 891 C CA . MET A 1 114 ? -17.412 -3.399 24.342 1.00 98.69 114 MET A CA 1
ATOM 892 C C . MET A 1 114 ? -17.760 -2.641 23.060 1.00 98.69 114 MET A C 1
ATOM 894 O O . MET A 1 114 ? -17.156 -2.916 22.030 1.00 98.69 114 MET A O 1
ATOM 898 N N . GLU A 1 115 ? -18.640 -1.641 23.140 1.00 98.69 115 GLU A N 1
ATOM 899 C CA . GLU A 1 115 ? -18.986 -0.766 22.012 1.00 98.69 115 GLU A CA 1
ATOM 900 C C . GLU A 1 115 ? -17.742 -0.032 21.464 1.00 98.69 115 GLU A C 1
ATOM 902 O O . GLU A 1 115 ? -17.516 -0.005 20.254 1.00 98.69 115 GLU A O 1
ATOM 907 N N . GLU A 1 116 ? -16.875 0.494 22.337 1.00 98.69 116 GLU A N 1
ATOM 908 C CA . GLU A 1 116 ? -15.606 1.133 21.948 1.00 98.69 116 GLU A CA 1
ATOM 909 C C . GLU A 1 116 ? -14.633 0.160 21.260 1.00 98.69 116 GLU A C 1
ATOM 911 O O . GLU A 1 116 ? -14.003 0.498 20.249 1.00 98.69 116 GLU A O 1
ATOM 916 N N . ALA A 1 117 ? -14.501 -1.060 21.789 1.00 98.62 117 ALA A N 1
ATOM 917 C CA . ALA A 1 117 ? -13.663 -2.096 21.195 1.00 98.62 117 ALA A CA 1
ATOM 918 C C . ALA A 1 117 ? -14.217 -2.572 19.843 1.00 98.62 117 ALA A C 1
ATOM 920 O O . ALA A 1 117 ? -13.446 -2.790 18.909 1.00 98.62 117 ALA A O 1
ATOM 921 N N . GLU A 1 118 ? -15.537 -2.701 19.708 1.00 98.62 118 GLU A N 1
ATOM 922 C CA . GLU A 1 118 ? -16.200 -3.049 18.449 1.00 98.62 118 GLU A CA 1
ATOM 923 C C . GLU A 1 118 ? -16.006 -1.965 17.390 1.00 98.62 118 GLU A C 1
ATOM 925 O O . GLU A 1 118 ? -15.645 -2.288 16.256 1.00 98.62 118 GLU A O 1
ATOM 930 N N . ALA A 1 119 ? -16.158 -0.690 17.762 1.00 98.62 119 ALA A N 1
ATOM 931 C CA . ALA A 1 119 ? -15.891 0.432 16.869 1.00 98.62 119 ALA A CA 1
ATOM 932 C C . ALA A 1 119 ? -14.426 0.436 16.408 1.00 98.62 119 ALA A C 1
ATOM 934 O O . ALA A 1 119 ? -14.162 0.504 15.209 1.00 98.62 119 ALA A O 1
ATOM 935 N N . SER A 1 120 ? -13.479 0.258 17.334 1.00 98.62 120 SER A N 1
ATOM 936 C CA . SER A 1 120 ? -12.044 0.186 17.016 1.00 98.62 120 SER A CA 1
ATOM 937 C C . SER A 1 120 ? -11.707 -1.006 16.111 1.00 98.62 120 SER A C 1
ATOM 939 O O . SER A 1 120 ? -10.907 -0.898 15.186 1.00 98.62 120 SER A O 1
ATOM 941 N N . LEU A 1 121 ? -12.332 -2.166 16.334 1.00 98.75 121 LEU A N 1
ATOM 942 C CA . LEU A 1 121 ? -12.172 -3.320 15.448 1.00 98.75 121 LEU A CA 1
ATOM 943 C C . LEU A 1 121 ? -12.791 -3.080 14.071 1.00 98.75 121 LEU A C 1
ATOM 945 O O . LEU A 1 121 ? -12.263 -3.588 13.083 1.00 98.75 121 LEU A O 1
ATOM 949 N N . SER A 1 122 ? -13.899 -2.341 13.986 1.00 98.56 122 SER A N 1
ATOM 950 C CA . SER A 1 122 ? -14.505 -1.964 12.707 1.00 98.56 122 SER A CA 1
ATOM 951 C C . SER A 1 122 ? -13.556 -1.090 11.895 1.00 98.56 122 SER A C 1
ATOM 953 O O . SER A 1 122 ? -13.275 -1.422 10.745 1.00 98.56 122 SER A O 1
ATOM 955 N N . THR A 1 123 ? -12.977 -0.051 12.506 1.00 98.62 123 THR A N 1
ATOM 956 C CA . THR A 1 123 ? -12.024 0.833 11.816 1.00 98.62 123 THR A CA 1
ATOM 957 C C . THR A 1 123 ? -10.781 0.069 11.372 1.00 98.62 123 THR A C 1
ATOM 959 O O . THR A 1 123 ? -10.390 0.153 10.213 1.00 98.62 123 THR A O 1
ATOM 962 N N . MET A 1 124 ? -10.206 -0.771 12.241 1.00 98.69 124 MET A N 1
ATOM 963 C CA . MET A 1 124 ? -9.049 -1.597 11.877 1.00 98.69 124 MET A CA 1
ATOM 964 C C . MET A 1 124 ? -9.355 -2.576 10.736 1.00 98.69 124 MET A C 1
ATOM 966 O O . MET A 1 124 ? -8.480 -2.859 9.918 1.00 98.69 124 MET A O 1
ATOM 970 N N . ARG A 1 125 ? -10.575 -3.126 10.669 1.00 98.69 125 ARG A N 1
ATOM 971 C CA . ARG A 1 125 ? -10.990 -3.998 9.558 1.00 98.69 125 ARG A CA 1
ATOM 972 C C . ARG A 1 125 ? -11.095 -3.227 8.249 1.00 98.69 125 ARG A C 1
ATOM 974 O O . ARG A 1 125 ? -10.617 -3.730 7.237 1.00 98.69 125 ARG A O 1
ATOM 981 N N . GLU A 1 126 ? -11.687 -2.038 8.274 1.00 98.56 126 GLU A N 1
ATOM 982 C CA . GLU A 1 126 ? -11.788 -1.166 7.099 1.00 98.56 126 GLU A CA 1
ATOM 983 C C . GLU A 1 126 ? -10.403 -0.753 6.590 1.00 98.56 126 GLU A C 1
ATOM 985 O O . GLU A 1 126 ? -10.116 -0.903 5.404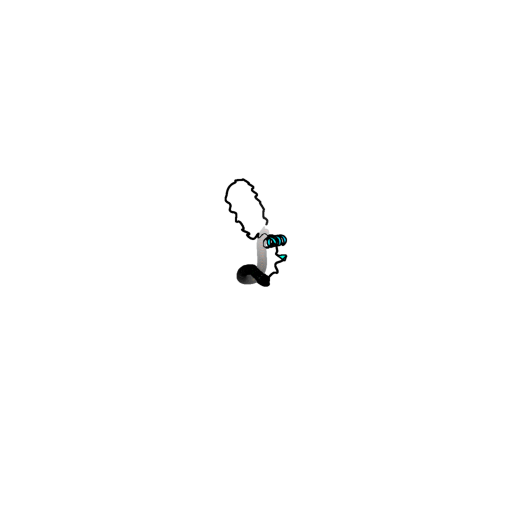 1.00 98.56 126 GLU A O 1
ATOM 990 N N . GLU A 1 127 ? -9.506 -0.335 7.484 1.00 98.69 127 GLU A N 1
ATOM 991 C CA . GLU A 1 127 ? -8.115 -0.015 7.143 1.00 98.69 127 GLU A CA 1
ATOM 992 C C . GLU A 1 127 ? -7.376 -1.227 6.564 1.00 98.69 127 GLU A C 1
ATOM 994 O O . GLU A 1 127 ? -6.656 -1.115 5.573 1.00 98.69 127 GLU A O 1
ATOM 999 N N . ASN A 1 128 ? -7.567 -2.414 7.147 1.00 98.62 128 ASN A N 1
ATOM 1000 C CA . ASN A 1 128 ? -6.939 -3.632 6.647 1.00 98.62 128 ASN A CA 1
ATOM 1001 C C . ASN A 1 128 ? -7.428 -3.998 5.240 1.00 98.62 128 ASN A C 1
ATOM 1003 O O . ASN A 1 128 ? -6.636 -4.467 4.424 1.00 98.62 128 ASN A O 1
ATOM 1007 N N . GLU A 1 129 ? -8.708 -3.770 4.949 1.00 98.62 129 GLU A N 1
ATOM 1008 C CA . GLU A 1 129 ? -9.266 -3.988 3.618 1.00 98.62 129 GLU A CA 1
ATOM 1009 C C . GLU A 1 129 ? -8.755 -2.954 2.609 1.00 98.62 129 GLU A C 1
ATOM 1011 O O . GLU A 1 129 ? -8.342 -3.329 1.511 1.00 98.62 129 GLU A O 1
ATOM 1016 N N . ALA A 1 130 ? -8.664 -1.680 3.000 1.00 98.62 130 ALA A N 1
ATOM 1017 C CA . ALA A 1 130 ? -8.047 -0.643 2.176 1.00 98.62 130 ALA A CA 1
ATOM 1018 C C . ALA A 1 130 ? -6.594 -1.001 1.813 1.00 98.62 130 ALA A C 1
ATOM 1020 O O . ALA A 1 130 ? -6.217 -0.967 0.641 1.00 98.62 130 ALA A O 1
ATOM 1021 N N . LEU A 1 131 ? -5.804 -1.461 2.789 1.00 98.81 131 LEU A N 1
ATOM 1022 C CA . LEU A 1 131 ? -4.429 -1.912 2.558 1.00 98.81 131 LEU A CA 1
ATOM 1023 C C . LEU A 1 131 ? -4.348 -3.128 1.624 1.00 98.81 131 LEU A C 1
ATOM 1025 O O . LEU A 1 131 ? -3.408 -3.228 0.834 1.00 98.81 131 LEU A O 1
ATOM 1029 N N . ARG A 1 132 ? -5.314 -4.058 1.674 1.00 98.69 132 ARG A N 1
ATOM 1030 C CA . ARG A 1 132 ? -5.366 -5.182 0.720 1.00 98.69 132 ARG A CA 1
ATOM 1031 C C . ARG A 1 132 ? -5.574 -4.700 -0.710 1.00 98.69 132 ARG A C 1
ATOM 1033 O O . ARG A 1 132 ? -4.922 -5.220 -1.617 1.00 98.69 132 ARG A O 1
ATOM 1040 N N . VAL A 1 133 ? -6.460 -3.725 -0.909 1.00 98.75 133 VAL A N 1
ATOM 1041 C CA . VAL A 1 133 ? -6.718 -3.135 -2.229 1.00 98.75 133 VAL A CA 1
ATOM 1042 C C . VAL A 1 133 ? -5.475 -2.407 -2.740 1.00 98.75 133 VAL A C 1
ATOM 1044 O O . VAL A 1 133 ? -5.029 -2.682 -3.853 1.00 98.75 133 VAL A O 1
ATOM 1047 N N . GLU A 1 134 ? -4.851 -1.561 -1.917 1.00 98.62 134 GLU A N 1
ATOM 1048 C CA . GLU A 1 134 ? -3.616 -0.857 -2.287 1.00 98.62 134 GLU A CA 1
ATOM 1049 C C . GLU A 1 134 ? -2.481 -1.820 -2.648 1.00 98.62 134 GLU A C 1
ATOM 1051 O O . GLU A 1 134 ? -1.771 -1.604 -3.632 1.00 98.62 134 GLU A O 1
ATOM 1056 N N . LEU A 1 135 ? -2.333 -2.916 -1.896 1.00 98.75 135 LEU A N 1
ATOM 1057 C CA . LEU A 1 135 ? -1.345 -3.951 -2.187 1.00 98.75 135 LEU A CA 1
ATOM 1058 C C . LEU A 1 135 ? -1.604 -4.617 -3.546 1.00 98.75 135 LEU A C 1
ATOM 1060 O O . LEU A 1 135 ? -0.663 -4.837 -4.310 1.00 98.75 135 LEU A O 1
ATOM 1064 N N . ALA A 1 136 ? -2.863 -4.925 -3.865 1.00 98.62 136 ALA A N 1
ATOM 1065 C CA . ALA A 1 136 ? -3.230 -5.503 -5.154 1.00 98.62 136 ALA A CA 1
ATOM 1066 C C . ALA A 1 136 ? -2.945 -4.535 -6.315 1.00 98.62 136 ALA A C 1
ATOM 1068 O O . ALA A 1 136 ? -2.394 -4.944 -7.339 1.00 98.62 136 ALA A O 1
ATOM 1069 N N . GLU A 1 137 ? -3.246 -3.245 -6.147 1.00 98.62 137 GLU A N 1
ATOM 1070 C CA . GLU A 1 137 ? -2.913 -2.228 -7.145 1.00 98.62 137 GLU A CA 1
ATOM 1071 C C . GLU A 1 137 ? -1.404 -2.048 -7.316 1.00 98.62 137 GLU A C 1
ATOM 1073 O O . GLU A 1 137 ? -0.916 -1.953 -8.442 1.00 98.62 137 GLU A O 1
ATOM 1078 N N . ALA A 1 138 ? -0.652 -1.990 -6.213 1.00 98.69 138 ALA A N 1
ATOM 1079 C CA . ALA A 1 138 ? 0.800 -1.870 -6.240 1.00 98.69 138 ALA A CA 1
ATOM 1080 C C . ALA A 1 138 ? 1.433 -3.055 -6.975 1.00 98.69 138 ALA A C 1
ATOM 1082 O O . ALA A 1 138 ? 2.276 -2.847 -7.846 1.00 98.69 138 ALA A O 1
ATOM 1083 N N . LYS A 1 139 ? 0.951 -4.274 -6.708 1.00 98.69 139 LYS A N 1
ATOM 1084 C CA . LYS A 1 139 ? 1.376 -5.480 -7.420 1.00 98.69 139 LYS A CA 1
ATOM 1085 C C . LYS A 1 139 ? 1.053 -5.410 -8.917 1.00 98.69 139 LYS A C 1
ATOM 1087 O O . LYS A 1 139 ? 1.910 -5.708 -9.740 1.00 98.69 139 LYS A O 1
ATOM 1092 N N . GLY A 1 140 ? -0.141 -4.947 -9.290 1.00 98.56 140 GLY A N 1
ATOM 1093 C CA . GLY A 1 140 ? -0.495 -4.747 -10.700 1.00 98.56 140 GLY A CA 1
ATOM 1094 C C . GLY A 1 140 ? 0.390 -3.704 -11.402 1.00 98.56 140 GLY A C 1
ATOM 1095 O O . GLY A 1 140 ? 0.791 -3.891 -12.553 1.00 98.56 140 GLY A O 1
ATOM 1096 N N . ARG A 1 141 ? 0.747 -2.614 -10.708 1.00 98.56 141 ARG A N 1
ATOM 1097 C CA . ARG A 1 141 ? 1.704 -1.614 -11.216 1.00 98.56 141 ARG A CA 1
ATOM 1098 C C . ARG A 1 141 ? 3.097 -2.218 -11.388 1.00 98.56 141 ARG A C 1
ATOM 1100 O O . ARG A 1 141 ? 3.710 -1.998 -12.428 1.00 98.56 141 ARG A O 1
ATOM 1107 N N . GLU A 1 142 ? 3.571 -2.984 -10.409 1.00 98.44 142 GLU A N 1
ATOM 1108 C CA . GLU A 1 142 ? 4.856 -3.686 -10.467 1.00 98.44 142 GLU A CA 1
ATOM 1109 C C . GLU A 1 142 ? 4.918 -4.615 -11.683 1.00 98.44 142 GLU A C 1
ATOM 1111 O O . GLU A 1 142 ? 5.816 -4.464 -12.512 1.00 98.44 142 GLU A O 1
ATOM 1116 N N . GLU A 1 143 ? 3.925 -5.490 -11.855 1.00 98.25 143 GLU A N 1
ATOM 1117 C CA . GLU A 1 143 ? 3.830 -6.415 -12.992 1.00 98.25 143 GLU A CA 1
ATOM 1118 C C . GLU A 1 143 ? 3.839 -5.669 -14.338 1.00 98.25 143 GLU A C 1
ATOM 1120 O O . GLU A 1 143 ? 4.571 -6.042 -15.257 1.00 98.25 143 GLU A O 1
ATOM 1125 N N . SER A 1 144 ? 3.102 -4.559 -14.441 1.00 98.25 144 SER A N 1
ATOM 1126 C CA . SER A 1 144 ? 3.109 -3.700 -15.633 1.00 98.25 144 SER A CA 1
ATOM 1127 C C . SER A 1 144 ? 4.492 -3.098 -15.912 1.00 98.25 144 SER A C 1
ATOM 1129 O O . SER A 1 144 ? 4.982 -3.132 -17.045 1.00 98.25 144 SER A O 1
ATOM 1131 N N . THR A 1 145 ? 5.170 -2.578 -14.883 1.00 98.50 145 THR A N 1
ATOM 1132 C CA . THR A 1 145 ? 6.519 -2.013 -15.037 1.00 98.50 145 THR A CA 1
ATOM 1133 C C . THR A 1 145 ? 7.567 -3.072 -15.359 1.00 98.50 145 THR A C 1
ATOM 1135 O O . THR A 1 145 ? 8.445 -2.810 -16.178 1.00 98.50 145 THR A O 1
ATOM 1138 N N . ALA A 1 146 ? 7.443 -4.271 -14.789 1.00 98.44 146 ALA A N 1
ATOM 1139 C CA . ALA A 1 146 ? 8.309 -5.404 -15.079 1.00 98.44 146 ALA A CA 1
ATOM 1140 C C . ALA A 1 146 ? 8.159 -5.852 -16.540 1.00 98.44 146 ALA A C 1
ATOM 1142 O O . ALA A 1 146 ? 9.161 -6.067 -17.219 1.00 98.44 146 ALA A O 1
ATOM 1143 N N . GLY A 1 147 ? 6.925 -5.902 -17.057 1.00 98.38 147 GLY A N 1
ATOM 1144 C CA . GLY A 1 147 ? 6.661 -6.188 -18.469 1.00 98.38 147 GLY A CA 1
ATOM 1145 C C . GLY A 1 147 ? 7.330 -5.180 -19.409 1.00 98.38 147 GLY A C 1
ATOM 1146 O O . GLY A 1 147 ? 8.039 -5.571 -20.335 1.00 98.38 147 GLY A O 1
ATOM 1147 N N . ARG A 1 148 ? 7.183 -3.878 -19.125 1.00 98.44 148 ARG A N 1
ATOM 1148 C CA . ARG A 1 148 ? 7.831 -2.806 -19.907 1.00 98.44 148 ARG A CA 1
ATOM 1149 C C . ARG A 1 148 ? 9.357 -2.862 -19.848 1.00 98.44 148 ARG A C 1
ATOM 1151 O O . ARG A 1 148 ? 10.023 -2.549 -20.831 1.00 98.44 148 ARG A O 1
ATOM 1158 N N . LEU A 1 149 ? 9.913 -3.224 -18.694 1.00 98.62 149 LEU A N 1
ATOM 1159 C CA . LEU A 1 149 ? 11.354 -3.374 -18.519 1.00 98.62 149 LEU A CA 1
ATOM 1160 C C . LEU A 1 149 ? 11.874 -4.532 -19.373 1.00 98.62 149 LEU A C 1
ATOM 1162 O O . LEU A 1 149 ? 12.855 -4.354 -20.088 1.00 98.62 149 LEU A O 1
ATOM 1166 N N . HIS A 1 150 ? 11.188 -5.676 -19.362 1.00 98.44 150 HIS A N 1
ATOM 1167 C CA . HIS A 1 150 ? 11.579 -6.835 -20.162 1.00 98.44 150 HIS A CA 1
ATOM 1168 C C . HIS A 1 150 ? 11.569 -6.543 -21.672 1.00 98.44 150 HIS A C 1
ATOM 1170 O O . HIS A 1 150 ? 12.490 -6.934 -22.389 1.00 98.44 150 HIS A O 1
ATOM 1176 N N . GLU A 1 151 ? 10.565 -5.807 -22.155 1.00 98.44 151 GLU A N 1
ATOM 1177 C CA . GLU A 1 151 ? 10.509 -5.346 -23.547 1.00 98.44 151 GLU A CA 1
ATOM 1178 C C . GLU A 1 151 ? 11.706 -4.445 -23.889 1.00 98.44 151 GLU A C 1
ATOM 1180 O O . GLU A 1 151 ? 12.429 -4.712 -24.851 1.00 98.44 151 GLU A O 1
ATOM 1185 N N . ALA A 1 152 ? 11.985 -3.442 -23.049 1.00 98.62 152 ALA A N 1
ATOM 1186 C CA . ALA A 1 152 ? 13.119 -2.539 -23.235 1.00 98.62 152 ALA A CA 1
ATOM 1187 C C . ALA A 1 152 ? 14.477 -3.268 -23.188 1.00 98.62 152 ALA A C 1
ATOM 1189 O O . ALA A 1 152 ? 15.391 -2.940 -23.948 1.00 98.62 152 ALA A O 1
ATOM 1190 N N . GLU A 1 153 ? 14.630 -4.275 -22.326 1.00 98.56 153 GLU A N 1
ATOM 1191 C CA . GLU A 1 153 ? 15.821 -5.130 -22.289 1.00 98.56 153 GLU A CA 1
ATOM 1192 C C . GLU A 1 153 ? 16.000 -5.923 -23.589 1.00 98.56 153 GLU A C 1
ATOM 1194 O O . GLU A 1 153 ? 17.123 -6.020 -24.100 1.00 98.56 153 GLU A O 1
ATOM 1199 N N . GLY A 1 154 ? 14.905 -6.454 -24.140 1.00 98.56 154 GLY A N 1
ATOM 1200 C CA . GLY A 1 154 ? 14.891 -7.143 -25.428 1.00 98.56 154 GLY A CA 1
ATOM 1201 C C . GLY A 1 154 ? 15.296 -6.225 -26.583 1.00 98.56 154 GLY A C 1
ATOM 1202 O O . GLY A 1 154 ? 16.156 -6.585 -27.393 1.00 98.56 154 GLY A O 1
ATOM 1203 N N . GLU A 1 155 ? 14.750 -5.009 -26.633 1.00 98.62 155 GLU A N 1
ATOM 1204 C CA . GLU A 1 155 ? 15.142 -3.994 -27.618 1.00 98.62 155 GLU A CA 1
ATOM 1205 C C . GLU A 1 155 ? 16.619 -3.607 -27.485 1.00 98.62 155 GLU A C 1
ATOM 1207 O O . GLU A 1 155 ? 17.348 -3.560 -28.479 1.00 98.62 155 GLU A O 1
ATOM 1212 N N . ALA A 1 156 ? 17.099 -3.396 -26.258 1.00 98.62 156 ALA A N 1
ATOM 1213 C CA . ALA A 1 156 ? 18.499 -3.086 -26.003 1.00 98.62 156 ALA A CA 1
ATOM 1214 C C . ALA A 1 156 ? 19.429 -4.226 -26.445 1.00 98.62 156 ALA A C 1
ATOM 1216 O O . ALA A 1 156 ? 20.501 -3.964 -26.993 1.00 98.62 156 ALA A O 1
ATOM 1217 N N . ALA A 1 157 ? 19.038 -5.487 -26.237 1.00 98.56 157 ALA A N 1
ATOM 1218 C CA . ALA A 1 157 ? 19.787 -6.638 -26.736 1.00 98.56 157 ALA A CA 1
ATOM 1219 C C . ALA A 1 157 ? 19.868 -6.633 -28.267 1.00 98.56 157 ALA A C 1
ATOM 1221 O O . ALA A 1 157 ? 20.965 -6.704 -28.818 1.00 98.56 157 ALA A O 1
ATOM 1222 N N . ARG A 1 158 ? 18.736 -6.424 -28.947 1.00 98.69 158 ARG A N 1
ATOM 1223 C CA . ARG A 1 158 ? 18.683 -6.335 -30.410 1.00 98.69 158 ARG A CA 1
ATOM 1224 C C . ARG A 1 158 ? 19.563 -5.209 -30.963 1.00 98.69 158 ARG A C 1
ATOM 1226 O O . ARG A 1 158 ? 20.298 -5.423 -31.925 1.00 98.69 158 ARG A O 1
ATOM 1233 N N . LEU A 1 159 ? 19.521 -4.024 -30.353 1.00 98.75 159 LEU A N 1
ATOM 1234 C CA . LEU A 1 159 ? 20.356 -2.889 -30.761 1.00 98.75 159 LEU A CA 1
ATOM 1235 C C . LEU A 1 159 ? 21.849 -3.159 -30.538 1.00 98.75 159 LEU A C 1
ATOM 1237 O O . LEU A 1 159 ? 22.672 -2.752 -31.356 1.00 98.75 159 LEU A O 1
ATOM 1241 N N . ARG A 1 160 ? 22.221 -3.862 -29.460 1.00 98.69 160 ARG A N 1
ATOM 1242 C CA . ARG A 1 160 ? 23.616 -4.274 -29.229 1.00 98.69 160 ARG A CA 1
ATOM 1243 C C . ARG A 1 160 ? 24.125 -5.207 -30.326 1.00 98.69 160 ARG A C 1
ATOM 1245 O O . ARG A 1 160 ? 25.259 -5.034 -30.782 1.00 98.69 160 ARG A O 1
ATOM 1252 N N . ASP A 1 161 ? 23.301 -6.150 -30.765 1.00 98.69 161 ASP A N 1
ATOM 1253 C CA . ASP A 1 161 ? 23.656 -7.063 -31.854 1.00 98.69 161 ASP A CA 1
ATOM 1254 C C . ASP A 1 161 ? 23.818 -6.305 -33.177 1.00 98.69 161 ASP A C 1
ATOM 1256 O O . ASP A 1 161 ? 24.800 -6.497 -33.900 1.00 98.69 161 ASP A O 1
ATOM 1260 N N . GLU A 1 162 ? 22.910 -5.370 -33.466 1.00 98.69 162 GLU A N 1
ATOM 1261 C CA . GLU A 1 162 ? 22.984 -4.537 -34.666 1.00 98.69 162 GLU A CA 1
ATOM 1262 C C . GLU A 1 162 ? 24.211 -3.617 -34.673 1.00 98.69 162 GLU A C 1
ATOM 1264 O O . GLU A 1 162 ? 24.919 -3.548 -35.679 1.00 98.69 162 GLU A O 1
ATOM 1269 N N . LEU A 1 163 ? 24.532 -2.976 -33.546 1.00 98.69 163 LEU A N 1
ATOM 1270 C CA . LEU A 1 163 ? 25.755 -2.184 -33.403 1.00 98.69 163 LEU A CA 1
ATOM 1271 C C . LEU A 1 163 ? 27.012 -3.034 -33.590 1.00 98.69 163 LEU A C 1
ATOM 1273 O O . LEU A 1 163 ? 27.974 -2.583 -34.214 1.00 98.69 163 LEU A O 1
ATOM 1277 N N . SER A 1 164 ? 27.014 -4.265 -33.076 1.00 98.56 164 SER A N 1
ATOM 1278 C CA . SER A 1 164 ? 28.138 -5.189 -33.248 1.00 98.56 164 SER A CA 1
ATOM 1279 C C . SER A 1 164 ? 28.326 -5.550 -34.722 1.00 98.56 164 SER A C 1
ATOM 1281 O O . SER A 1 164 ? 29.445 -5.473 -35.233 1.00 98.56 164 SER A O 1
ATOM 1283 N N . ARG A 1 165 ? 27.231 -5.842 -35.434 1.00 98.62 165 ARG A N 1
ATOM 1284 C CA . ARG A 1 165 ? 27.229 -6.089 -36.883 1.00 98.62 165 ARG A CA 1
ATOM 1285 C C . ARG A 1 165 ? 27.756 -4.884 -37.664 1.00 98.62 165 ARG A C 1
ATOM 1287 O O . ARG A 1 165 ? 28.739 -5.023 -38.390 1.00 98.62 165 ARG A O 1
ATOM 1294 N N . LEU A 1 166 ? 27.175 -3.702 -37.463 1.00 98.69 166 LEU A N 1
ATOM 1295 C CA . LEU A 1 166 ? 27.588 -2.475 -38.154 1.00 98.69 166 LEU A CA 1
ATOM 1296 C C . LEU A 1 166 ? 29.056 -2.136 -37.889 1.00 98.69 166 LEU A C 1
ATOM 1298 O O . LEU A 1 166 ? 29.777 -1.735 -38.796 1.00 98.69 166 LEU A O 1
ATOM 1302 N N . ARG A 1 167 ? 29.544 -2.353 -36.663 1.00 98.69 167 ARG A N 1
ATOM 1303 C CA . ARG A 1 167 ? 30.960 -2.149 -36.339 1.00 98.69 167 ARG A CA 1
ATOM 1304 C C . ARG A 1 167 ? 31.874 -3.043 -37.177 1.00 98.69 167 ARG A C 1
ATOM 1306 O O . ARG A 1 167 ? 32.924 -2.580 -37.616 1.00 98.69 167 ARG A O 1
ATOM 1313 N N . THR A 1 168 ? 31.497 -4.304 -37.394 1.00 98.50 168 THR A N 1
ATOM 1314 C CA . THR A 1 168 ? 32.274 -5.209 -38.259 1.00 98.50 168 THR A CA 1
ATOM 1315 C C . THR A 1 168 ? 32.216 -4.794 -39.726 1.00 98.50 168 THR A C 1
ATOM 1317 O O . THR A 1 168 ? 33.244 -4.796 -40.397 1.00 98.50 168 THR A O 1
ATOM 1320 N N . GLU A 1 169 ? 31.046 -4.371 -40.202 1.00 98.56 169 GLU A N 1
ATOM 1321 C CA . GLU A 1 169 ? 30.841 -3.880 -41.566 1.00 98.56 169 GLU A CA 1
ATOM 1322 C C . GLU A 1 169 ? 31.705 -2.642 -41.849 1.00 98.56 169 GLU A C 1
ATOM 1324 O O . GLU A 1 169 ? 32.504 -2.657 -42.782 1.00 98.56 169 GLU A O 1
ATOM 1329 N N . VAL A 1 170 ? 31.687 -1.648 -40.955 1.00 98.69 170 VAL A N 1
ATOM 1330 C CA . VAL A 1 170 ? 32.526 -0.440 -41.050 1.00 98.69 170 VAL A CA 1
ATOM 1331 C C . VAL A 1 170 ? 34.023 -0.771 -41.066 1.00 98.69 170 VAL A C 1
ATOM 1333 O O . VAL A 1 170 ? 34.788 -0.152 -41.806 1.00 98.69 170 VAL A O 1
ATOM 1336 N N . LEU A 1 171 ? 34.476 -1.741 -40.263 1.00 98.44 171 LEU A N 1
ATOM 1337 C CA . LEU A 1 171 ? 35.882 -2.166 -40.276 1.00 98.44 171 LEU A CA 1
ATOM 1338 C C . LEU A 1 171 ? 36.273 -2.808 -41.613 1.00 98.44 171 LEU A C 1
ATOM 1340 O O . LEU A 1 171 ? 37.364 -2.544 -42.123 1.00 98.44 171 LEU A O 1
ATOM 1344 N N . ASN A 1 172 ? 35.387 -3.621 -42.188 1.00 98.50 172 ASN A N 1
ATOM 1345 C CA . ASN A 1 172 ? 35.614 -4.252 -43.484 1.00 98.50 172 ASN A CA 1
ATOM 1346 C C . ASN A 1 172 ? 35.646 -3.217 -44.614 1.00 98.50 172 ASN A C 1
ATOM 1348 O O . ASN A 1 172 ? 36.580 -3.229 -45.415 1.00 98.50 172 ASN A O 1
ATOM 1352 N N . GLU A 1 173 ? 34.688 -2.289 -44.644 1.00 98.44 173 GLU A N 1
ATOM 1353 C CA . GLU A 1 173 ? 34.658 -1.191 -45.616 1.00 98.44 173 GLU A CA 1
ATOM 1354 C C . GLU A 1 173 ? 35.907 -0.311 -45.517 1.00 98.44 173 GLU A C 1
ATOM 1356 O O . GLU A 1 173 ? 36.507 0.043 -46.534 1.00 98.44 173 GLU A O 1
ATOM 1361 N N . LYS A 1 174 ? 36.360 0.002 -44.295 1.00 98.56 174 LYS A N 1
ATOM 1362 C CA . LYS A 1 174 ? 37.596 0.762 -44.080 1.00 98.56 174 LYS A CA 1
ATOM 1363 C C . LYS A 1 174 ? 38.800 0.054 -44.701 1.00 98.56 174 LYS A C 1
ATOM 1365 O O . LYS A 1 174 ? 39.565 0.687 -45.425 1.00 98.56 174 LYS A O 1
ATOM 1370 N N . LYS A 1 175 ? 38.944 -1.252 -44.462 1.00 98.38 175 LYS A N 1
ATOM 1371 C CA . LYS A 1 175 ? 40.036 -2.052 -45.030 1.00 98.38 175 LYS A CA 1
ATOM 1372 C C . LYS A 1 175 ? 39.965 -2.109 -46.558 1.00 98.38 175 LYS A C 1
ATOM 1374 O O . LYS A 1 175 ? 40.991 -1.986 -47.217 1.00 98.38 175 LYS A O 1
ATOM 1379 N N . GLN A 1 176 ? 38.766 -2.261 -47.125 1.00 98.38 176 GLN A N 1
ATOM 1380 C CA . GLN A 1 176 ? 38.574 -2.209 -48.577 1.00 98.38 176 GLN A CA 1
ATOM 1381 C C . GLN A 1 176 ? 38.983 -0.850 -49.149 1.00 98.38 176 GLN A C 1
ATOM 1383 O O . GLN A 1 176 ? 39.662 -0.795 -50.168 1.00 98.38 176 GLN A O 1
ATOM 1388 N N . LYS A 1 177 ? 38.619 0.251 -48.486 1.00 98.44 177 LYS A N 1
ATOM 1389 C CA . LYS A 1 177 ? 39.020 1.594 -48.909 1.00 98.44 177 LYS A CA 1
ATOM 1390 C C . LYS A 1 177 ? 40.538 1.788 -48.854 1.00 98.44 177 LYS A C 1
ATOM 1392 O O . LYS A 1 177 ? 41.093 2.372 -49.778 1.00 98.44 177 LYS A O 1
ATOM 1397 N N . GLU A 1 178 ? 41.198 1.313 -47.798 1.00 98.38 178 GLU A N 1
ATOM 1398 C CA . GLU A 1 178 ? 42.663 1.358 -47.670 1.00 98.38 178 GLU A CA 1
ATOM 1399 C C . GLU A 1 178 ? 43.353 0.571 -48.799 1.00 98.38 178 GLU A C 1
ATOM 1401 O O . GLU A 1 178 ? 44.275 1.088 -49.423 1.00 98.38 178 GLU A O 1
ATOM 1406 N N . ASP A 1 179 ? 42.863 -0.629 -49.128 1.00 98.44 179 ASP A N 1
ATOM 1407 C CA . ASP A 1 179 ? 43.374 -1.440 -50.245 1.00 98.44 179 ASP A CA 1
ATOM 1408 C C . ASP A 1 179 ? 43.194 -0.747 -51.608 1.00 98.44 179 ASP A C 1
ATOM 1410 O O . ASP A 1 179 ? 44.127 -0.661 -52.409 1.00 98.44 179 ASP A O 1
ATOM 1414 N N . LEU A 1 180 ? 42.008 -0.178 -51.856 1.00 98.44 180 LEU A N 1
ATOM 1415 C CA . LEU A 1 180 ? 41.733 0.590 -53.073 1.00 98.44 180 LEU A CA 1
ATOM 1416 C C . LEU A 1 180 ? 42.631 1.825 -53.194 1.00 98.44 180 LEU A C 1
ATOM 1418 O O . LEU A 1 180 ? 43.089 2.127 -54.295 1.00 98.44 180 LEU A O 1
ATOM 1422 N N . GLN A 1 181 ? 42.890 2.521 -52.084 1.00 98.38 181 GLN A N 1
ATOM 1423 C CA . GLN A 1 181 ? 43.776 3.682 -52.059 1.00 98.38 181 GLN A CA 1
ATOM 1424 C C . GLN A 1 181 ? 45.209 3.289 -52.427 1.00 98.38 181 GLN A C 1
ATOM 1426 O O . GLN A 1 181 ? 45.789 3.911 -53.311 1.00 98.38 181 GLN A O 1
ATOM 1431 N N . LEU A 1 182 ? 45.743 2.220 -51.825 1.00 98.25 182 LEU A N 1
ATOM 1432 C CA . LEU A 1 182 ? 47.078 1.713 -52.161 1.00 98.25 182 LEU A CA 1
ATOM 1433 C C . LEU A 1 182 ? 47.191 1.371 -53.649 1.00 98.25 182 LEU A C 1
ATOM 1435 O O . LEU A 1 182 ? 48.176 1.720 -54.295 1.00 98.25 182 LEU A O 1
ATOM 1439 N N . ARG A 1 183 ? 46.168 0.724 -54.221 1.00 98.19 183 ARG A N 1
ATOM 1440 C CA . ARG A 1 183 ? 46.157 0.389 -55.650 1.00 98.19 183 ARG A CA 1
ATOM 1441 C C . ARG A 1 183 ? 46.121 1.633 -56.539 1.00 98.19 183 ARG A C 1
ATOM 1443 O O . ARG A 1 183 ? 46.785 1.650 -57.572 1.00 98.19 183 ARG A O 1
ATOM 1450 N N . LEU A 1 184 ? 45.365 2.657 -56.144 1.00 98.38 184 LEU A N 1
ATOM 1451 C CA . LEU A 1 184 ? 45.309 3.931 -56.859 1.00 98.38 184 LEU A CA 1
ATOM 1452 C C . LEU A 1 184 ? 46.662 4.655 -56.823 1.00 98.38 184 LEU A C 1
ATOM 1454 O O . LEU A 1 184 ? 47.097 5.170 -57.849 1.00 98.38 184 LEU A O 1
ATOM 1458 N N . ASP A 1 185 ? 47.337 4.656 -55.672 1.00 98.38 185 ASP A N 1
ATOM 1459 C CA . ASP A 1 185 ? 48.649 5.289 -55.512 1.00 98.38 185 ASP A CA 1
ATOM 1460 C C . ASP A 1 185 ? 49.716 4.592 -56.375 1.00 98.38 185 ASP A C 1
ATOM 1462 O O . ASP A 1 185 ? 50.483 5.268 -57.059 1.00 98.38 185 ASP A O 1
ATOM 1466 N N . VAL A 1 186 ? 49.706 3.253 -56.437 1.00 98.44 186 VAL A N 1
ATOM 1467 C CA . VAL A 1 186 ? 50.593 2.480 -57.330 1.00 98.44 186 VAL A CA 1
ATOM 1468 C C . VAL A 1 186 ? 50.343 2.822 -58.802 1.00 98.44 186 VAL A C 1
ATOM 1470 O O . VAL A 1 186 ? 51.296 3.111 -59.522 1.00 98.44 186 VAL A O 1
ATOM 1473 N N . GLN A 1 187 ? 49.080 2.838 -59.249 1.00 98.19 187 GLN A N 1
ATOM 1474 C CA . GLN A 1 187 ? 48.746 3.200 -60.635 1.00 98.19 187 GLN A CA 1
ATOM 1475 C C . GLN A 1 187 ? 49.164 4.631 -60.978 1.00 98.19 187 GLN A C 1
ATOM 1477 O O . GLN A 1 187 ? 49.611 4.901 -62.090 1.00 98.19 187 GLN A O 1
ATOM 1482 N N . LYS A 1 188 ? 49.019 5.554 -60.024 1.00 98.12 188 LYS A N 1
ATOM 1483 C CA . LYS A 1 188 ? 49.441 6.939 -60.196 1.00 98.12 188 LYS A CA 1
ATOM 1484 C C . LYS A 1 188 ? 50.959 7.041 -60.361 1.00 98.12 188 LYS A C 1
ATOM 1486 O O . LYS A 1 188 ? 51.402 7.714 -61.285 1.00 98.12 188 LYS A O 1
ATOM 1491 N N . GLU A 1 189 ? 51.741 6.383 -59.504 1.00 98.00 189 GLU A N 1
ATOM 1492 C CA . GLU A 1 189 ? 53.205 6.385 -59.624 1.00 98.00 189 GLU A CA 1
ATOM 1493 C C . GLU A 1 189 ? 53.685 5.758 -60.937 1.00 98.00 189 GLU A C 1
ATOM 1495 O O . GLU A 1 189 ? 54.620 6.271 -61.548 1.00 98.00 189 GLU A O 1
ATOM 1500 N N . GLU A 1 190 ? 53.073 4.655 -61.373 1.00 97.56 190 GLU A N 1
ATOM 1501 C CA . GLU A 1 190 ? 53.414 3.998 -62.640 1.00 97.56 190 GLU A CA 1
ATOM 1502 C C . GLU A 1 190 ? 53.186 4.945 -63.824 1.00 97.56 190 GLU A C 1
ATOM 1504 O O . GLU A 1 190 ? 54.104 5.181 -64.609 1.00 97.56 190 GLU A O 1
ATOM 1509 N N . LEU A 1 191 ? 52.022 5.598 -63.869 1.00 97.75 191 LEU A N 1
ATOM 1510 C CA . LEU A 1 191 ? 51.692 6.581 -64.898 1.00 97.75 191 LEU A CA 1
ATOM 1511 C C . LEU A 1 191 ? 52.628 7.804 -64.861 1.00 97.75 191 LEU A C 1
ATOM 1513 O O . LEU A 1 191 ? 53.069 8.288 -65.901 1.00 97.75 191 LEU A O 1
ATOM 1517 N N . GLU A 1 192 ? 52.961 8.316 -63.672 1.00 97.62 192 GLU A N 1
ATOM 1518 C CA . GLU A 1 192 ? 53.911 9.426 -63.521 1.00 97.62 192 GLU A CA 1
ATOM 1519 C C . GLU A 1 192 ? 55.314 9.058 -64.024 1.00 97.62 192 GLU A C 1
ATOM 1521 O O . GLU A 1 192 ? 55.977 9.893 -64.646 1.00 97.62 192 GLU A O 1
ATOM 1526 N N . ARG A 1 193 ? 55.764 7.815 -63.801 1.00 97.50 193 ARG A N 1
ATOM 1527 C CA . ARG A 1 193 ? 57.043 7.312 -64.328 1.00 97.50 193 ARG A CA 1
ATOM 1528 C C . ARG A 1 193 ? 57.012 7.182 -65.847 1.00 97.50 193 ARG A C 1
ATOM 1530 O O . ARG A 1 193 ? 57.963 7.625 -66.484 1.00 97.50 193 ARG A O 1
ATOM 1537 N N . GLU A 1 194 ? 55.941 6.635 -66.421 1.00 97.19 194 GLU A N 1
ATOM 1538 C CA . GLU A 1 194 ? 55.769 6.546 -67.879 1.00 97.19 194 GLU A CA 1
ATOM 1539 C C . GLU A 1 194 ? 55.822 7.933 -68.531 1.00 97.19 194 GLU A C 1
ATOM 1541 O O . GLU A 1 194 ? 56.607 8.151 -69.454 1.00 97.19 194 GLU A O 1
ATOM 1546 N N . PHE A 1 195 ? 55.088 8.909 -67.987 1.00 96.94 195 PHE A N 1
ATOM 1547 C CA . PHE A 1 195 ? 55.139 10.288 -68.478 1.00 96.94 195 PHE A CA 1
ATOM 1548 C C . PHE A 1 195 ? 56.518 10.934 -68.312 1.00 96.94 195 PHE A C 1
ATOM 1550 O O . PHE A 1 195 ? 56.920 11.743 -69.149 1.00 96.94 195 PHE A O 1
ATOM 1557 N N . ALA A 1 196 ? 57.247 10.634 -67.234 1.00 97.00 196 ALA A N 1
ATOM 1558 C CA . ALA A 1 196 ? 58.599 11.151 -67.042 1.00 97.00 196 ALA A CA 1
ATOM 1559 C C . ALA A 1 196 ? 59.570 10.599 -68.099 1.00 97.00 196 ALA A C 1
ATOM 1561 O O . ALA A 1 196 ? 60.319 11.384 -68.682 1.00 97.00 196 ALA A O 1
ATOM 1562 N N . VAL A 1 197 ? 59.507 9.291 -68.381 1.00 97.06 197 VAL A N 1
ATOM 1563 C CA . VAL A 1 197 ? 60.307 8.633 -69.428 1.00 97.06 197 VAL A CA 1
ATOM 1564 C C . VAL A 1 197 ? 59.974 9.208 -70.803 1.00 97.06 197 VAL A C 1
ATOM 1566 O O . VAL A 1 197 ? 60.876 9.649 -71.507 1.00 97.06 197 VAL A O 1
ATOM 1569 N N . GLU A 1 198 ? 58.691 9.309 -71.157 1.00 95.75 198 GLU A N 1
ATOM 1570 C CA . GLU A 1 198 ? 58.261 9.855 -72.452 1.00 95.75 198 GLU A CA 1
ATOM 1571 C C . GLU A 1 198 ? 58.721 11.313 -72.637 1.00 95.75 198 GLU A C 1
ATOM 1573 O O . GLU A 1 198 ? 59.176 11.715 -73.710 1.00 95.75 198 GLU A O 1
ATOM 1578 N N . ARG A 1 199 ? 58.670 12.122 -71.569 1.00 96.44 199 ARG A N 1
ATOM 1579 C CA . ARG A 1 199 ? 59.193 13.495 -71.595 1.00 96.44 199 ARG A CA 1
ATOM 1580 C C . ARG A 1 199 ? 60.707 13.556 -71.786 1.00 96.44 199 ARG A C 1
ATOM 1582 O O . ARG A 1 199 ? 61.176 14.484 -72.448 1.00 96.44 199 ARG A O 1
ATOM 1589 N N . GLU A 1 200 ? 61.461 12.643 -71.181 1.00 95.69 200 GLU A N 1
ATOM 1590 C CA . GLU A 1 200 ? 62.918 12.570 -71.318 1.00 95.69 200 GLU A CA 1
ATOM 1591 C C . GLU A 1 200 ? 63.324 12.107 -72.722 1.00 95.69 200 GLU A C 1
ATOM 1593 O O . GLU A 1 200 ? 64.154 12.765 -73.351 1.00 95.69 200 GLU A O 1
ATOM 1598 N N . GLU A 1 201 ? 62.686 11.059 -73.252 1.00 93.75 201 GLU A N 1
ATOM 1599 C CA . GLU A 1 201 ? 62.885 10.581 -74.627 1.00 93.75 201 GLU A CA 1
ATOM 1600 C C . GLU A 1 201 ? 62.602 11.689 -75.644 1.00 93.75 201 GLU A C 1
ATOM 1602 O O . GLU A 1 201 ? 63.447 11.993 -76.489 1.00 93.75 201 GLU A O 1
ATOM 1607 N N . LEU A 1 202 ? 61.462 12.377 -75.509 1.00 94.50 202 LEU A N 1
ATOM 1608 C CA . LEU A 1 202 ? 61.109 13.489 -76.386 1.00 94.50 202 LEU A CA 1
ATOM 1609 C C . LEU A 1 202 ? 62.153 14.617 -76.313 1.00 94.50 202 LEU A C 1
ATOM 1611 O O . LEU A 1 202 ? 62.550 15.168 -77.341 1.00 94.50 202 LEU A O 1
ATOM 1615 N N . ALA A 1 203 ? 62.629 14.966 -75.114 1.00 93.88 203 ALA A N 1
ATOM 1616 C CA . ALA A 1 203 ? 63.659 15.989 -74.937 1.00 93.88 203 ALA A CA 1
ATOM 1617 C C . ALA A 1 203 ? 65.006 15.581 -75.560 1.00 93.88 203 ALA A C 1
ATOM 1619 O O . ALA A 1 203 ? 65.645 16.409 -76.219 1.00 93.88 203 ALA A O 1
ATOM 1620 N N . ALA A 1 204 ? 65.420 14.324 -75.388 1.00 94.00 204 ALA A N 1
ATOM 1621 C CA . ALA A 1 204 ? 66.633 13.772 -75.980 1.00 94.00 204 ALA A CA 1
ATOM 1622 C C . ALA A 1 204 ? 66.561 13.767 -77.515 1.00 94.00 204 ALA A C 1
ATOM 1624 O O . ALA A 1 204 ? 67.519 14.174 -78.173 1.00 94.00 204 ALA A O 1
ATOM 1625 N N . ASP A 1 205 ? 65.414 13.408 -78.095 1.00 94.31 205 ASP A N 1
ATOM 1626 C CA . ASP A 1 205 ? 65.176 13.472 -79.540 1.00 94.31 205 ASP A CA 1
ATOM 1627 C C . ASP A 1 205 ? 65.292 14.902 -80.081 1.00 94.31 205 ASP A C 1
ATOM 1629 O O . ASP A 1 205 ? 65.964 15.143 -81.092 1.00 94.31 205 ASP A O 1
ATOM 1633 N N . TYR A 1 206 ? 64.704 15.883 -79.386 1.00 90.19 206 TYR A N 1
ATOM 1634 C CA . TYR A 1 206 ? 64.863 17.296 -79.739 1.00 90.19 206 TYR A CA 1
ATOM 1635 C C . TYR A 1 206 ? 66.329 17.751 -79.661 1.00 90.19 206 TYR A C 1
ATOM 1637 O O . TYR A 1 206 ? 66.798 18.448 -80.568 1.00 90.19 206 TYR A O 1
ATOM 1645 N N . GLN A 1 207 ? 67.067 17.354 -78.619 1.00 89.94 207 GLN A N 1
ATOM 1646 C CA . GLN A 1 207 ? 68.490 17.678 -78.471 1.00 89.94 207 GLN A CA 1
ATOM 1647 C C . GLN A 1 207 ? 69.352 17.029 -79.561 1.00 89.94 207 GLN A C 1
ATOM 1649 O O . GLN A 1 207 ? 70.168 17.717 -80.178 1.00 89.94 207 GLN A O 1
ATOM 1654 N N . ASN A 1 208 ? 69.147 15.742 -79.850 1.00 90.81 208 ASN A N 1
ATOM 1655 C CA . ASN A 1 208 ? 69.838 15.023 -80.921 1.00 90.81 208 ASN A CA 1
ATOM 1656 C C . ASN A 1 208 ? 69.597 15.689 -82.276 1.00 90.81 208 ASN A C 1
ATOM 1658 O O . ASN A 1 208 ? 70.547 15.972 -83.009 1.00 90.81 208 ASN A O 1
ATOM 1662 N N . LYS A 1 209 ? 68.338 16.011 -82.594 1.00 88.88 209 LYS A N 1
ATOM 1663 C CA . LYS A 1 209 ? 67.984 16.724 -83.825 1.00 88.88 209 LYS A CA 1
ATOM 1664 C C . LYS A 1 209 ? 68.710 18.067 -83.925 1.00 88.88 209 LYS A C 1
ATOM 1666 O O . LYS A 1 209 ? 69.270 18.382 -84.975 1.00 88.88 209 LYS A O 1
ATOM 1671 N N . TRP A 1 210 ? 68.742 18.845 -82.843 1.00 88.00 210 TRP A N 1
ATOM 1672 C CA . TRP A 1 210 ? 69.458 20.122 -82.797 1.00 88.00 210 TRP A CA 1
ATOM 1673 C C . TRP A 1 210 ? 70.976 19.958 -83.002 1.00 88.00 210 TRP A C 1
ATOM 1675 O O . TRP A 1 210 ? 71.560 20.666 -83.823 1.00 88.00 210 TRP A O 1
ATOM 1685 N N . MET A 1 211 ? 71.603 18.982 -82.338 1.00 84.19 211 MET A N 1
ATOM 1686 C CA . MET A 1 211 ? 73.033 18.670 -82.483 1.00 84.19 211 MET A CA 1
ATOM 1687 C C . MET A 1 211 ? 73.406 18.232 -83.907 1.00 84.19 211 MET A C 1
ATOM 1689 O O . MET A 1 211 ? 74.440 18.657 -84.431 1.00 84.19 211 MET A O 1
ATOM 1693 N N . ILE A 1 212 ? 72.565 17.425 -84.565 1.00 85.50 212 ILE A N 1
ATOM 1694 C CA . ILE A 1 212 ? 72.752 17.034 -85.972 1.00 85.50 212 ILE A CA 1
ATOM 1695 C C . ILE A 1 212 ? 72.721 18.272 -86.876 1.00 85.50 212 ILE A C 1
ATOM 1697 O O . ILE A 1 212 ? 73.611 18.447 -87.704 1.00 85.50 212 ILE A O 1
ATOM 1701 N N . HIS A 1 213 ? 71.748 19.172 -86.701 1.00 80.56 213 HIS A N 1
ATOM 1702 C CA . HIS A 1 213 ? 71.683 20.405 -87.493 1.00 80.56 213 HIS A CA 1
ATOM 1703 C C . HIS A 1 213 ? 72.902 21.317 -87.277 1.00 80.56 213 HIS A C 1
ATOM 1705 O O . HIS A 1 213 ? 73.413 21.886 -88.242 1.00 80.56 213 HIS A O 1
ATOM 1711 N N . LEU A 1 214 ? 73.393 21.436 -86.040 1.00 83.00 214 LEU A N 1
ATOM 1712 C CA . LEU A 1 214 ? 74.567 22.252 -85.721 1.00 83.00 214 LEU A CA 1
ATOM 1713 C C . LEU A 1 214 ? 75.858 21.671 -86.323 1.00 83.00 214 LEU A C 1
ATOM 1715 O O . LEU A 1 214 ? 76.649 22.403 -86.913 1.00 83.00 214 LEU A O 1
ATOM 1719 N N . SER A 1 215 ? 76.056 20.354 -86.225 1.00 77.00 215 SER A N 1
ATOM 1720 C CA . SER A 1 215 ? 77.232 19.670 -86.786 1.00 77.00 215 SER A CA 1
ATOM 1721 C C . SER A 1 215 ? 77.250 19.672 -88.321 1.00 77.00 215 SER A C 1
ATOM 1723 O O . SER A 1 215 ? 78.310 19.884 -88.911 1.00 77.00 215 SER A O 1
ATOM 1725 N N . LEU A 1 216 ? 76.091 19.547 -88.979 1.00 75.19 216 LEU A N 1
ATOM 1726 C CA . LEU A 1 216 ? 75.974 19.692 -90.437 1.00 75.19 216 LEU A CA 1
ATOM 1727 C C . LEU A 1 216 ? 76.291 21.123 -90.911 1.00 75.19 216 LEU A C 1
ATOM 1729 O O . LEU A 1 216 ? 76.833 21.304 -91.998 1.00 75.19 216 LEU A O 1
ATOM 1733 N N . GLY A 1 217 ? 75.987 22.134 -90.091 1.00 65.25 217 GLY A N 1
ATOM 1734 C CA . GLY A 1 217 ? 76.326 23.533 -90.363 1.00 65.25 217 GLY A CA 1
ATOM 1735 C C . GLY A 1 217 ? 77.818 23.854 -90.218 1.00 65.25 217 GLY A C 1
ATOM 1736 O O . GLY A 1 217 ? 78.325 24.696 -90.950 1.00 65.25 217 GLY A O 1
ATOM 1737 N N . ILE A 1 218 ? 78.534 23.169 -89.319 1.00 59.12 218 ILE A N 1
ATOM 1738 C CA . ILE A 1 218 ? 79.982 23.359 -89.107 1.00 59.12 218 ILE A CA 1
ATOM 1739 C C . ILE A 1 218 ? 80.815 22.647 -90.188 1.00 59.12 218 ILE A C 1
ATOM 1741 O O . ILE A 1 218 ? 81.869 23.145 -90.559 1.00 59.12 218 ILE A O 1
ATOM 1745 N N . ALA A 1 219 ? 80.349 21.521 -90.740 1.00 56.38 219 ALA A N 1
ATOM 1746 C CA . ALA A 1 219 ? 81.040 20.814 -91.828 1.00 56.38 219 ALA A CA 1
ATOM 1747 C C . ALA A 1 219 ? 80.932 21.506 -93.209 1.00 56.38 219 ALA A C 1
ATOM 1749 O O . ALA A 1 219 ? 81.582 21.072 -94.159 1.00 56.38 219 ALA A O 1
ATOM 1750 N N . ALA A 1 220 ? 80.099 22.545 -93.334 1.00 55.41 220 ALA A N 1
ATOM 1751 C CA . ALA A 1 220 ? 79.841 23.280 -94.576 1.00 55.41 220 ALA A CA 1
ATOM 1752 C C . ALA A 1 220 ? 80.495 24.681 -94.626 1.00 55.41 220 ALA A C 1
ATOM 1754 O O . ALA A 1 220 ? 80.223 25.437 -95.561 1.00 55.41 220 ALA A O 1
ATOM 1755 N N . ALA A 1 221 ? 81.329 25.020 -93.635 1.00 50.56 221 ALA A N 1
ATOM 1756 C CA . ALA A 1 221 ? 82.119 26.252 -93.546 1.00 50.56 221 ALA A CA 1
ATOM 1757 C C . ALA A 1 221 ? 83.617 25.942 -93.677 1.00 50.56 221 ALA A C 1
ATOM 1759 O O . ALA A 1 221 ? 84.325 26.769 -94.294 1.00 50.56 221 ALA A O 1
#

pLDDT: mean 82.37, std 22.11, range [30.23, 98.81]